Protein 3PTL (pdb70)

Structure (mmCIF, N/CA/C/O backbone):
data_3PTL
#
_entry.id   3PTL
#
_cell.length_a   68.054
_cell.length_b   68.054
_cell.length_c   106.750
_cell.angle_alpha   90.00
_cell.angle_beta   90.00
_cell.angle_gamma   90.00
#
_symmetry.space_group_name_H-M   'P 43 21 2'
#
loop_
_entity.id
_entity.type
_entity.pdbx_description
1 polymer 'Proteinase K'
2 polymer '10-mer peptide from Lactoferrin'
3 water water
#
loop_
_atom_site.group_PDB
_atom_site.id
_atom_site.type_symbol
_atom_site.label_atom_id
_atom_site.label_alt_id
_atom_site.label_comp_id
_atom_site.label_asym_id
_atom_site.label_entity_id
_atom_site.label_seq_id
_atom_site.pdbx_PDB_ins_code
_atom_site.Cartn_x
_atom_site.Cartn_y
_atom_site.Cartn_z
_atom_site.occupancy
_atom_site.B_iso_or_equiv
_atom_site.auth_seq_id
_atom_site.auth_comp_id
_atom_site.auth_asym_id
_atom_site.auth_atom_id
_atom_site.pdbx_PDB_model_num
ATOM 1 N N . ALA A 1 1 ? 11.520 -10.606 17.668 1.00 13.34 1 ALA A N 1
ATOM 2 C CA . ALA A 1 1 ? 11.828 -9.431 16.804 1.00 13.20 1 ALA A CA 1
ATOM 3 C C . ALA A 1 1 ? 10.829 -9.349 15.669 1.00 13.11 1 ALA A C 1
ATOM 4 O O . ALA A 1 1 ? 10.266 -10.360 15.253 1.00 13.18 1 ALA A O 1
ATOM 6 N N . ALA A 1 2 ? 10.670 -8.137 15.131 1.00 11.28 2 ALA A N 1
ATOM 7 C CA . ALA A 1 2 ? 9.727 -7.897 14.077 1.00 13.14 2 ALA A CA 1
ATOM 8 C C . ALA A 1 2 ? 10.311 -6.929 13.075 1.00 13.55 2 ALA A C 1
ATOM 9 O O . ALA A 1 2 ? 10.796 -5.852 13.442 1.00 12.70 2 ALA A O 1
ATOM 11 N N . GLN A 1 3 ? 10.260 -7.306 11.794 1.00 11.63 3 GLN A N 1
ATOM 12 C CA . GLN A 1 3 ? 10.673 -6.433 10.694 1.00 11.93 3 GLN A CA 1
ATOM 13 C C . GLN A 1 3 ? 9.414 -5.944 10.012 1.00 12.25 3 GLN A C 1
ATOM 14 O O . GLN A 1 3 ? 8.688 -6.701 9.362 1.00 12.12 3 GLN A O 1
ATOM 20 N N . THR A 1 4 ? 9.145 -4.658 10.145 1.00 12.96 4 THR A N 1
ATOM 21 C CA . THR A 1 4 ? 7.935 -4.116 9.558 1.00 13.62 4 THR A CA 1
ATOM 22 C C . THR A 1 4 ? 8.142 -3.911 8.044 1.00 13.33 4 THR A C 1
ATOM 23 O O . THR A 1 4 ? 9.287 -3.724 7.587 1.00 13.14 4 THR A O 1
ATOM 27 N N . ASN A 1 5 ? 7.049 -3.925 7.267 1.00 12.91 5 ASN A N 1
ATOM 28 C CA . ASN A 1 5 ? 7.080 -3.711 5.812 1.00 14.50 5 ASN A CA 1
ATOM 29 C C . ASN A 1 5 ? 8.147 -4.565 5.179 1.00 13.84 5 ASN A C 1
ATOM 30 O O . ASN A 1 5 ? 8.933 -4.072 4.388 1.00 13.61 5 ASN A O 1
ATOM 35 N N . ALA A 1 6 ? 8.208 -5.835 5.559 1.00 12.65 6 ALA A N 1
ATOM 36 C CA . ALA A 1 6 ? 9.197 -6.761 5.043 1.00 11.73 6 ALA A CA 1
ATOM 37 C C . ALA A 1 6 ? 8.756 -7.290 3.678 1.00 11.08 6 ALA A C 1
ATOM 38 O O . ALA A 1 6 ? 7.610 -7.158 3.307 1.00 9.97 6 ALA A O 1
ATOM 40 N N . PRO A 1 7 ? 9.696 -7.859 2.916 1.00 10.92 7 PRO A N 1
ATOM 41 C CA . PRO A 1 7 ? 9.281 -8.526 1.678 1.00 10.28 7 PRO A CA 1
ATOM 42 C C . PRO A 1 7 ? 8.207 -9.581 1.976 1.00 9.80 7 PRO A C 1
ATOM 43 O O . PRO A 1 7 ? 8.268 -10.257 3.018 1.00 8.90 7 PRO A O 1
ATOM 47 N N . TRP A 1 8 ? 7.205 -9.651 1.058 1.00 9.27 8 TRP A N 1
ATOM 48 C CA . TRP A 1 8 ? 6.085 -10.546 1.287 1.00 8.99 8 TRP A CA 1
ATOM 49 C C . TRP A 1 8 ? 6.538 -11.973 1.677 1.00 9.13 8 TRP A C 1
ATOM 50 O O . TRP A 1 8 ? 5.857 -12.668 2.460 1.00 8.75 8 TRP A O 1
ATOM 61 N N . GLY A 1 9 ? 7.650 -12.415 1.081 1.00 8.63 9 GLY A N 1
ATOM 62 C CA . GLY A 1 9 ? 8.120 -13.749 1.356 1.00 8.63 9 GLY A CA 1
ATOM 63 C C . GLY A 1 9 ? 8.509 -13.972 2.797 1.00 8.40 9 GLY A C 1
ATOM 64 O O . GLY A 1 9 ? 8.165 -14.995 3.391 1.00 7.94 9 GLY A O 1
ATOM 65 N N . LEU A 1 10 ? 9.232 -13.046 3.361 1.00 8.20 10 LEU A N 1
ATOM 66 C CA . LEU A 1 10 ? 9.600 -13.075 4.776 1.00 8.90 10 LEU A CA 1
ATOM 67 C C . LEU A 1 10 ? 8.379 -13.034 5.686 1.00 9.62 10 LEU A C 1
ATOM 68 O O . LEU A 1 10 ? 8.267 -13.826 6.621 1.00 10.25 10 LEU A O 1
ATOM 73 N N . ALA A 1 11 ? 7.452 -12.186 5.380 1.00 10.30 11 ALA A N 1
ATOM 74 C CA . ALA A 1 11 ? 6.239 -12.108 6.170 1.00 10.89 11 ALA A CA 1
ATOM 75 C C . ALA A 1 11 ? 5.450 -13.407 6.073 1.00 10.64 11 ALA A C 1
ATOM 76 O O . ALA A 1 11 ? 4.826 -13.834 7.067 1.00 11.12 11 ALA A O 1
ATOM 78 N N . ARG A 1 12 ? 5.490 -14.073 4.921 1.00 11.08 12 ARG A N 1
ATOM 79 C CA . ARG A 1 12 ? 4.731 -15.322 4.774 1.00 11.64 12 ARG A CA 1
ATOM 80 C C . ARG A 1 12 ? 5.279 -16.432 5.610 1.00 13.07 12 ARG A C 1
ATOM 81 O O . ARG A 1 12 ? 4.537 -17.257 6.114 1.00 13.50 12 ARG A O 1
ATOM 89 N N . ILE A 1 13 ? 6.598 -16.459 5.789 1.00 13.09 13 ILE A N 1
ATOM 90 C CA . ILE A 1 13 ? 7.273 -17.488 6.537 1.00 14.14 13 ILE A CA 1
ATOM 91 C C . ILE A 1 13 ? 6.891 -17.409 8.034 1.00 13.61 13 ILE A C 1
ATOM 92 O O . ILE A 1 13 ? 6.874 -18.419 8.703 1.00 14.26 13 ILE A O 1
ATOM 97 N N . SER A 1 14 ? 6.577 -16.214 8.542 1.00 14.24 14 SER A N 1
ATOM 98 C CA . SER A 1 14 ? 6.164 -16.070 9.967 1.00 13.86 14 SER A CA 1
ATOM 99 C C . SER A 1 14 ? 4.665 -15.813 10.119 1.00 13.89 14 SER A C 1
ATOM 100 O O . SER A 1 14 ? 4.247 -15.192 11.110 1.00 15.26 14 SER A O 1
ATOM 103 N N . SER A 1 15 ? 3.846 -16.334 9.212 1.00 13.88 15 SER A N 1
ATOM 104 C CA . SER A 1 15 ? 2.417 -16.179 9.258 1.00 13.86 15 SER A CA 1
ATOM 105 C C . SER A 1 15 ? 1.673 -17.464 8.853 1.00 14.99 15 SER A C 1
ATOM 106 O O . SER A 1 15 ? 2.149 -18.211 7.985 1.00 14.50 15 SER A O 1
ATOM 109 N N . THR A 1 16 ? 0.494 -17.684 9.455 1.00 14.88 16 THR A N 1
ATOM 110 C CA . THR A 1 16 ? -0.318 -18.826 9.116 1.00 15.23 16 THR A CA 1
ATOM 111 C C . THR A 1 16 ? -1.174 -18.475 7.899 1.00 15.76 16 THR A C 1
ATOM 112 O O . THR A 1 16 ? -1.770 -19.343 7.250 1.00 15.98 16 THR A O 1
ATOM 116 N N . SER A 1 17 ? -1.207 -17.177 7.567 1.00 15.30 17 SER A N 1
ATOM 117 C CA . SER A 1 17 ? -2.051 -16.675 6.456 1.00 14.73 17 SER A CA 1
ATOM 118 C C . SER A 1 17 ? -1.269 -15.746 5.523 1.00 13.78 17 SER A C 1
ATOM 119 O O . SER A 1 17 ? -0.277 -15.148 5.913 1.00 13.88 17 SER A O 1
ATOM 122 N N . PRO A 1 18 ? -1.683 -15.636 4.241 1.00 14.18 18 PRO A N 1
ATOM 123 C CA . PRO A 1 18 ? -0.992 -14.766 3.287 1.00 13.75 18 PRO A CA 1
ATOM 124 C C . PRO A 1 18 ? -1.485 -13.329 3.488 1.00 13.42 18 PRO A C 1
ATOM 125 O O . PRO A 1 18 ? -2.536 -13.106 4.123 1.00 12.78 18 PRO A O 1
ATOM 129 N N . GLY A 1 19 ? -0.774 -12.368 2.949 1.00 11.94 19 GLY A N 1
ATOM 130 C CA . GLY A 1 19 ? -1.224 -11.001 2.960 1.00 13.34 19 GLY A CA 1
ATOM 131 C C . GLY A 1 19 ? -0.700 -10.114 4.091 1.00 12.99 19 GLY A C 1
ATOM 132 O O . GLY A 1 19 ? -1.066 -8.965 4.168 1.00 14.23 19 GLY A O 1
ATOM 133 N N . THR A 1 20 ? 0.146 -10.650 4.984 1.00 13.89 20 THR A N 1
ATOM 134 C CA . THR A 1 20 ? 0.683 -9.856 6.065 1.00 15.18 20 THR A CA 1
ATOM 135 C C . THR A 1 20 ? 1.942 -9.103 5.600 1.00 15.31 20 THR A C 1
ATOM 136 O O . THR A 1 20 ? 2.439 -9.373 4.514 1.00 16.55 20 THR A O 1
ATOM 140 N N . SER A 1 21 ? 2.445 -8.184 6.418 1.00 16.25 21 SER A N 1
ATOM 141 C CA . SER A 1 21 ? 3.596 -7.338 6.010 1.00 16.08 21 SER A CA 1
ATOM 142 C C . SER A 1 21 ? 4.774 -7.381 6.954 1.00 15.93 21 SER A C 1
ATOM 143 O O . SER A 1 21 ? 5.848 -6.912 6.582 1.00 15.48 21 SER A O 1
ATOM 146 N N . THR A 1 22 ? 4.589 -7.912 8.180 1.00 13.72 22 THR A N 1
ATOM 147 C CA . THR A 1 22 ? 5.642 -7.963 9.146 1.00 13.28 22 THR A CA 1
ATOM 148 C C . THR A 1 22 ? 6.278 -9.336 9.239 1.00 12.80 22 THR A C 1
ATOM 149 O O . THR A 1 22 ? 5.590 -10.335 9.312 1.00 13.94 22 THR A O 1
ATOM 153 N N . TYR A 1 23 ? 7.599 -9.372 9.267 1.00 11.56 23 TYR A N 1
ATOM 154 C CA . TYR A 1 23 ? 8.316 -10.626 9.470 1.00 10.86 23 TYR A CA 1
ATOM 155 C C . TYR A 1 23 ? 8.722 -10.748 10.953 1.00 10.92 23 TYR A C 1
ATOM 156 O O . TYR A 1 23 ? 9.571 -10.018 11.421 1.00 10.90 23 TYR A O 1
ATOM 165 N N . TYR A 1 24 ? 8.138 -11.729 11.628 1.00 13.00 24 TYR A N 1
ATOM 166 C CA . TYR A 1 24 ? 8.454 -11.987 13.061 1.00 12.78 24 TYR A CA 1
ATOM 167 C C . TYR A 1 24 ? 9.410 -13.127 13.156 1.00 12.14 24 TYR A C 1
ATOM 168 O O . TYR A 1 24 ? 9.190 -14.164 12.516 1.00 11.50 24 TYR A O 1
ATOM 177 N N . TYR A 1 25 ? 10.479 -12.959 13.928 1.00 10.94 25 TYR A N 1
ATOM 178 C CA . TYR A 1 25 ? 11.484 -13.977 14.030 1.00 10.21 25 TYR A CA 1
ATOM 179 C C . TYR A 1 25 ? 12.252 -13.801 15.316 1.00 11.23 25 TYR A C 1
ATOM 180 O O . TYR A 1 25 ? 12.292 -12.680 15.862 1.00 10.70 25 TYR A O 1
ATOM 189 N N . ASP A 1 26 ? 12.846 -14.884 15.820 1.00 10.17 26 ASP A N 1
ATOM 190 C CA . ASP A 1 26 ? 13.619 -14.798 17.044 1.00 12.07 26 ASP A CA 1
ATOM 191 C C . ASP A 1 26 ? 14.906 -14.009 16.773 1.00 11.68 26 ASP A C 1
ATOM 192 O O . ASP A 1 26 ? 15.551 -14.180 15.740 1.00 11.55 26 ASP A O 1
ATOM 197 N N . GLU A 1 27 ? 15.266 -13.152 17.710 1.00 12.13 27 GLU A N 1
ATOM 198 C CA . GLU A 1 27 ? 16.451 -12.325 17.607 1.00 12.06 27 GLU A CA 1
ATOM 199 C C . GLU A 1 27 ? 17.779 -13.042 17.361 1.00 10.93 27 GLU A C 1
ATOM 200 O O . GLU A 1 27 ? 18.718 -12.431 16.852 1.00 10.27 27 GLU A O 1
ATOM 206 N N . SER A 1 28 ? 17.852 -14.331 17.673 1.00 9.96 28 SER A N 1
ATOM 207 C CA . SER A 1 28 ? 19.092 -15.086 17.422 1.00 10.09 28 SER A CA 1
ATOM 208 C C . SER A 1 28 ? 19.445 -15.004 15.922 1.00 9.11 28 SER A C 1
ATOM 209 O O . SER A 1 28 ? 20.617 -14.902 15.547 1.00 8.82 28 SER A O 1
ATOM 212 N N . ALA A 1 29 ? 18.416 -15.014 15.078 1.00 7.49 29 ALA A N 1
ATOM 213 C CA . ALA A 1 29 ? 18.595 -14.823 13.641 1.00 7.23 29 ALA A CA 1
ATOM 214 C C . ALA A 1 29 ? 19.618 -15.722 12.914 1.00 7.86 29 ALA A C 1
ATOM 215 O O . ALA A 1 29 ? 20.217 -15.291 11.934 1.00 8.60 29 ALA A O 1
ATOM 217 N N . GLY A 1 30 ? 19.826 -16.944 13.361 1.00 7.81 30 GLY A N 1
ATOM 218 C CA . GLY A 1 30 ? 20.779 -17.802 12.679 1.00 7.11 30 GLY A CA 1
ATOM 219 C C . GLY A 1 30 ? 22.229 -17.570 13.041 1.00 8.36 30 GLY A C 1
ATOM 220 O O . GLY A 1 30 ? 23.131 -18.070 12.372 1.00 7.72 30 GLY A O 1
ATOM 221 N N . GLN A 1 31 ? 22.478 -16.883 14.173 1.00 8.93 31 GLN A N 1
ATOM 222 C CA . GLN A 1 31 ? 23.853 -16.660 14.574 1.00 10.61 31 GLN A CA 1
ATOM 223 C C . GLN A 1 31 ? 24.517 -18.012 14.874 1.00 9.34 31 GLN A C 1
ATOM 224 O O . GLN A 1 31 ? 23.888 -18.907 15.466 1.00 9.65 31 GLN A O 1
ATOM 230 N N . GLY A 1 32 ? 25.787 -18.129 14.511 1.00 7.70 32 GLY A N 1
ATOM 231 C CA . GLY A 1 32 ? 26.501 -19.357 14.747 1.00 7.67 32 GLY A CA 1
ATOM 232 C C . GLY A 1 32 ? 26.318 -20.447 13.706 1.00 6.70 32 GLY A C 1
ATOM 233 O O . GLY A 1 32 ? 27.014 -21.467 13.747 1.00 7.33 32 GLY A O 1
ATOM 234 N N . SER A 1 33 ? 25.387 -20.239 12.766 1.00 7.12 33 SER A N 1
ATOM 235 C CA . SER A 1 33 ? 25.200 -21.223 11.663 1.00 6.84 33 SER A CA 1
ATOM 236 C C . SER A 1 33 ? 25.894 -20.676 10.462 1.00 7.39 33 SER A C 1
ATOM 237 O O . SER A 1 33 ? 26.303 -19.501 10.440 1.00 7.11 33 SER A O 1
ATOM 240 N N . CYS A 1 34 ? 26.013 -21.524 9.446 1.00 6.13 34 CYS A N 1
ATOM 241 C CA . CYS A 1 34 ? 26.684 -21.111 8.205 1.00 6.29 34 CYS A CA 1
ATOM 242 C C . CYS A 1 34 ? 25.913 -21.671 7.027 1.00 6.12 34 CYS A C 1
ATOM 243 O O . CYS A 1 34 ? 25.405 -22.790 7.074 1.00 7.29 34 CYS A O 1
ATOM 246 N N . VAL A 1 35 ? 25.777 -20.846 6.004 1.00 5.29 35 VAL A N 1
ATOM 247 C CA . VAL A 1 35 ? 25.075 -21.270 4.791 1.00 4.31 35 VAL A CA 1
ATOM 248 C C . VAL A 1 35 ? 25.955 -21.079 3.581 1.00 5.27 35 VAL A C 1
ATOM 249 O O . VAL A 1 35 ? 26.347 -19.953 3.297 1.00 5.47 35 VAL A O 1
ATOM 253 N N . TYR A 1 36 ? 26.232 -22.162 2.874 1.00 5.84 36 TYR A N 1
ATOM 254 C CA . TYR A 1 36 ? 26.998 -22.087 1.629 1.00 5.48 36 TYR A CA 1
ATOM 255 C C . TYR A 1 36 ? 26.019 -21.886 0.487 1.00 6.07 36 TYR A C 1
ATOM 256 O O . TYR A 1 36 ? 25.100 -22.696 0.291 1.00 6.94 36 TYR A O 1
ATOM 265 N N . VAL A 1 37 ? 26.184 -20.791 -0.235 1.00 5.35 37 VAL A N 1
ATOM 266 C CA . VAL A 1 37 ? 25.341 -20.506 -1.410 1.00 5.07 37 VAL A CA 1
ATOM 267 C C . VAL A 1 37 ? 26.127 -20.943 -2.645 1.00 6.82 37 VAL A C 1
ATOM 268 O O . VAL A 1 37 ? 27.087 -20.280 -2.987 1.00 4.52 37 VAL A O 1
ATOM 272 N N . ILE A 1 38 ? 25.745 -22.085 -3.205 1.00 5.53 38 ILE A N 1
ATOM 273 C CA . ILE A 1 38 ? 26.429 -22.679 -4.318 1.00 6.41 38 ILE A CA 1
ATOM 274 C C . ILE A 1 38 ? 25.712 -22.120 -5.566 1.00 7.10 38 ILE A C 1
ATOM 275 O O . ILE A 1 38 ? 24.646 -22.594 -5.951 1.00 6.41 38 ILE A O 1
ATOM 280 N N . ASP A 1 39 ? 26.295 -21.107 -6.236 1.00 6.91 39 ASP A N 1
ATOM 281 C CA . ASP A 1 39 ? 25.628 -20.414 -7.278 1.00 8.01 39 ASP A CA 1
ATOM 282 C C . ASP A 1 39 ? 26.637 -19.647 -8.175 1.00 6.06 39 ASP A C 1
ATOM 283 O O . ASP A 1 39 ? 27.695 -20.159 -8.501 1.00 5.80 39 ASP A O 1
ATOM 288 N N . THR A 1 40 ? 26.289 -18.411 -8.559 1.00 6.34 40 THR A N 1
ATOM 289 C CA . THR A 1 40 ? 27.147 -17.589 -9.445 1.00 6.55 40 THR A CA 1
ATOM 290 C C . THR A 1 40 ? 28.131 -16.760 -8.605 1.00 7.01 40 THR A C 1
ATOM 291 O O . THR A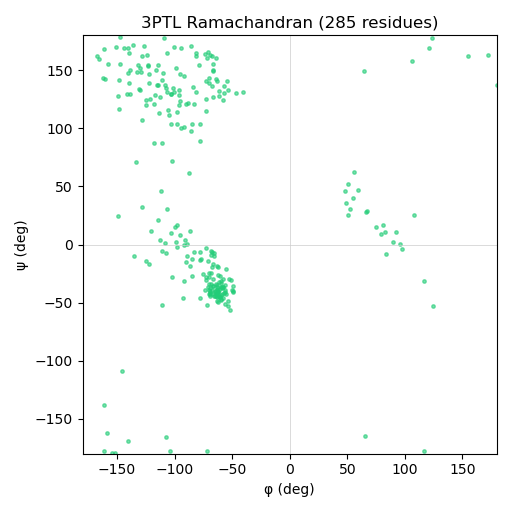 1 40 ? 28.913 -15.989 -9.174 1.00 7.27 40 THR A O 1
ATOM 295 N N . GLY A 1 41 ? 28.083 -16.904 -7.286 1.00 7.18 41 GLY A N 1
ATOM 296 C CA . GLY A 1 41 ? 28.962 -16.136 -6.436 1.00 7.62 41 GLY A CA 1
ATOM 297 C C . GLY A 1 41 ? 28.163 -15.210 -5.542 1.00 8.68 41 GLY A C 1
ATOM 298 O O . GLY A 1 41 ? 26.936 -15.215 -5.609 1.00 10.20 41 GLY A O 1
ATOM 299 N N . ILE A 1 42 ? 28.838 -14.403 -4.731 1.00 8.47 42 ILE A N 1
ATOM 300 C CA . ILE A 1 42 ? 28.201 -13.438 -3.839 1.00 8.10 42 ILE A CA 1
ATOM 301 C C . ILE A 1 42 ? 28.974 -12.129 -3.842 1.00 9.07 42 ILE A C 1
ATOM 302 O O . ILE A 1 42 ? 30.203 -12.137 -3.671 1.00 10.07 42 ILE A O 1
ATOM 307 N N . GLU A 1 43 ? 28.291 -10.992 -4.045 1.00 8.15 43 GLU A N 1
ATOM 308 C CA . GLU A 1 43 ? 28.965 -9.711 -3.963 1.00 7.39 43 GLU A CA 1
ATOM 309 C C . GLU A 1 43 ? 29.096 -9.459 -2.437 1.00 7.51 43 GLU A C 1
ATOM 310 O O . GLU A 1 43 ? 28.220 -8.841 -1.851 1.00 8.93 43 GLU A O 1
ATOM 316 N N . ALA A 1 44 ? 30.186 -9.941 -1.858 1.00 8.50 44 ALA A N 1
ATOM 317 C CA . ALA A 1 44 ? 30.389 -9.808 -0.363 1.00 10.41 44 ALA A CA 1
ATOM 318 C C . ALA A 1 44 ? 30.434 -8.370 0.079 1.00 10.32 44 ALA A C 1
ATOM 319 O O . ALA A 1 44 ? 30.113 -8.121 1.257 1.00 11.05 44 ALA A O 1
ATOM 321 N N . SER A 1 45 ? 30.833 -7.448 -0.790 1.00 11.88 45 SER A N 1
ATOM 322 C CA . SER A 1 45 ? 30.922 -6.010 -0.439 1.00 12.45 45 SER A CA 1
ATOM 323 C C . SER A 1 45 ? 29.565 -5.333 -0.254 1.00 10.64 45 SER A C 1
ATOM 324 O O . SER A 1 45 ? 29.505 -4.214 0.265 1.00 11.20 45 SER A O 1
ATOM 327 N N . HIS A 1 46 ? 28.483 -5.978 -0.690 1.00 9.08 46 HIS A N 1
ATOM 328 C CA . HIS A 1 46 ? 27.171 -5.368 -0.612 1.00 9.10 46 HIS A CA 1
ATOM 329 C C . HIS A 1 46 ? 26.882 -5.025 0.867 1.00 8.98 46 HIS A C 1
ATOM 330 O O . HIS A 1 46 ? 26.971 -5.904 1.729 1.00 7.70 46 HIS A O 1
ATOM 337 N N . PRO A 1 47 ? 26.570 -3.758 1.175 1.00 7.76 47 PRO A N 1
ATOM 338 C CA . PRO A 1 47 ? 26.289 -3.343 2.585 1.00 8.40 47 PRO A CA 1
ATOM 339 C C . PRO A 1 47 ? 25.270 -4.219 3.274 1.00 9.04 47 PRO A C 1
ATOM 340 O O . PRO A 1 47 ? 25.372 -4.429 4.471 1.00 8.79 47 PRO A O 1
ATOM 344 N N . GLU A 1 48 ? 24.339 -4.774 2.529 1.00 8.96 48 GLU A N 1
ATOM 345 C CA . GLU A 1 48 ? 23.290 -5.632 3.111 1.00 8.26 48 GLU A CA 1
ATOM 346 C C . GLU A 1 48 ? 23.810 -6.912 3.775 1.00 7.95 48 GLU A C 1
ATOM 347 O O . GLU A 1 48 ? 23.093 -7.505 4.572 1.00 8.16 48 GLU A O 1
ATOM 353 N N . PHE A 1 49 ? 25.034 -7.318 3.464 1.00 8.11 49 PHE A N 1
ATOM 354 C CA . PHE A 1 49 ? 25.596 -8.502 4.090 1.00 8.93 49 PHE A CA 1
ATOM 355 C C . PHE A 1 49 ? 26.339 -8.158 5.391 1.00 9.38 49 PHE A C 1
ATOM 356 O O . PHE A 1 49 ? 26.733 -9.044 6.143 1.00 9.88 49 PHE A O 1
ATOM 364 N N . GLU A 1 50 ? 26.538 -6.851 5.634 1.00 9.71 50 GLU A N 1
ATOM 365 C CA . GLU A 1 50 ? 27.153 -6.360 6.862 1.00 9.83 50 GLU A CA 1
ATOM 366 C C . GLU A 1 50 ? 28.464 -7.042 7.201 1.00 9.73 50 GLU A C 1
ATOM 367 O O . GLU A 1 50 ? 28.853 -7.099 8.364 1.00 10.61 50 GLU A O 1
ATOM 373 N N . GLY A 1 51 ? 29.167 -7.571 6.205 1.00 11.23 51 GLY A N 1
ATOM 374 C CA . GLY A 1 51 ? 30.453 -8.216 6.507 1.00 11.46 51 GLY A CA 1
ATOM 375 C C . GLY A 1 51 ? 30.321 -9.700 6.833 1.00 11.96 51 GLY A C 1
ATOM 376 O O . GLY A 1 51 ? 31.325 -10.369 7.116 1.00 12.23 51 GLY A O 1
ATOM 377 N N . ARG A 1 52 ? 29.094 -10.243 6.765 1.00 10.37 52 ARG A N 1
ATOM 378 C CA . ARG A 1 52 ? 28.866 -11.656 7.103 1.00 10.07 52 ARG A CA 1
ATOM 379 C C . ARG A 1 52 ? 28.978 -12.576 5.883 1.00 10.88 52 ARG A C 1
ATOM 380 O O . ARG A 1 52 ? 28.743 -13.780 6.025 1.00 12.00 52 ARG A O 1
ATOM 388 N N . ALA A 1 53 ? 29.333 -12.011 4.736 1.00 9.89 53 ALA A N 1
ATOM 389 C CA . ALA A 1 53 ? 29.446 -12.813 3.518 1.00 10.90 53 ALA A CA 1
ATOM 390 C C . ALA A 1 53 ? 30.899 -12.937 3.061 1.00 10.46 53 ALA A C 1
ATOM 391 O O . ALA A 1 53 ? 31.662 -11.974 3.152 1.00 11.22 53 ALA A O 1
ATOM 393 N N . GLN A 1 54 ? 31.267 -14.113 2.576 1.00 10.28 54 GLN A N 1
ATOM 394 C CA . GLN A 1 54 ? 32.619 -14.301 2.078 1.00 12.15 54 GLN A CA 1
ATOM 395 C C . GLN A 1 54 ? 32.631 -15.310 0.937 1.00 10.23 54 GLN A C 1
ATOM 396 O O . GLN A 1 54 ? 31.970 -16.354 1.048 1.00 11.38 54 GLN A O 1
ATOM 402 N N . MET A 1 55 ? 33.440 -15.071 -0.078 1.00 10.17 55 MET A N 1
ATOM 403 C CA . MET A 1 55 ? 33.644 -16.035 -1.145 1.00 10.28 55 MET A CA 1
ATOM 404 C C . MET A 1 55 ? 34.710 -16.989 -0.644 1.00 10.07 55 MET A C 1
ATOM 405 O O . MET A 1 55 ? 35.743 -16.552 -0.121 1.00 10.25 55 MET A O 1
ATOM 410 N N . VAL A 1 56 ? 34.499 -18.293 -0.843 1.00 10.21 56 VAL A N 1
ATOM 411 C CA . VAL A 1 56 ? 35.472 -19.271 -0.372 1.00 9.36 56 VAL A CA 1
ATOM 412 C C . VAL A 1 56 ? 35.995 -20.139 -1.514 1.00 8.71 56 VAL A C 1
ATOM 413 O O . VAL A 1 56 ? 37.010 -20.813 -1.352 1.00 10.17 56 VAL A O 1
ATOM 417 N N . LYS A 1 57 ? 35.303 -20.162 -2.670 1.00 9.11 57 LYS A N 1
ATOM 418 C CA . LYS A 1 57 ? 35.757 -20.992 -3.759 1.00 9.00 57 LYS A CA 1
ATOM 419 C C . LYS A 1 57 ? 35.111 -20.546 -5.053 1.00 9.05 57 LYS A C 1
ATOM 420 O O . LYS A 1 57 ? 33.918 -20.207 -5.082 1.00 8.60 57 LYS A O 1
ATOM 426 N N . THR A 1 58 ? 35.878 -20.606 -6.138 1.00 9.49 58 THR A N 1
ATOM 427 C CA . THR A 1 58 ? 35.393 -20.329 -7.492 1.00 9.62 58 THR A CA 1
ATOM 428 C C . THR A 1 58 ? 35.982 -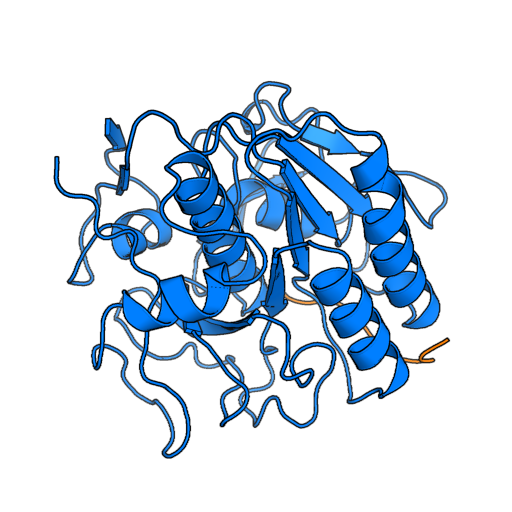21.326 -8.479 1.00 10.14 58 THR A C 1
ATOM 429 O O . THR A 1 58 ? 37.095 -21.833 -8.280 1.00 11.01 58 THR A O 1
ATOM 433 N N . TYR A 1 59 ? 35.220 -21.590 -9.532 1.00 10.83 59 TYR A N 1
ATOM 434 C CA . TYR A 1 59 ? 35.665 -22.498 -10.566 1.00 10.06 59 TYR A CA 1
ATOM 435 C C . TYR A 1 59 ? 35.876 -21.754 -11.884 1.00 10.58 59 TYR A C 1
ATOM 436 O O . TYR A 1 59 ? 35.878 -22.363 -12.928 1.00 11.94 59 TYR A O 1
ATOM 445 N N . TYR A 1 60 ? 36.062 -20.456 -11.775 1.00 10.99 60 TYR A N 1
ATOM 446 C CA . TYR A 1 60 ? 36.232 -19.589 -12.914 1.00 10.59 60 TYR A CA 1
ATOM 447 C C . TYR A 1 60 ? 37.369 -18.640 -12.611 1.00 12.57 60 TYR A C 1
ATOM 448 O O . TYR A 1 60 ? 37.829 -18.562 -11.517 1.00 13.65 60 TYR A O 1
ATOM 457 N N . TYR A 1 61 ? 37.774 -17.874 -13.615 1.00 14.22 61 TYR A N 1
ATOM 458 C CA . TYR A 1 61 ? 38.861 -16.948 -13.438 1.00 14.86 61 TYR A CA 1
ATOM 459 C C . TYR A 1 61 ? 38.748 -16.051 -12.218 1.00 15.03 61 TYR A C 1
ATOM 460 O O . TYR A 1 61 ? 39.766 -15.746 -11.582 1.00 13.98 61 TYR A O 1
ATOM 469 N N . SER A 1 62 ? 37.529 -15.568 -11.954 1.00 14.01 62 SER A N 1
ATOM 470 C CA . SER A 1 62 ? 37.311 -14.669 -10.803 1.00 13.77 62 SER A CA 1
ATOM 471 C C . SER A 1 62 ? 36.244 -15.184 -9.866 1.00 14.00 62 SER A C 1
ATOM 472 O O . SER A 1 62 ? 35.444 -16.041 -10.230 1.00 14.14 62 SER A O 1
ATOM 475 N N . SER A 1 63 ? 36.228 -14.646 -8.651 1.00 13.50 63 SER A N 1
ATOM 476 C CA . SER A 1 63 ? 35.257 -15.065 -7.668 1.00 13.70 63 SER A CA 1
ATOM 477 C C . SER A 1 63 ? 34.118 -14.067 -7.629 1.00 13.90 63 SER A C 1
ATOM 478 O O . SER A 1 63 ? 33.174 -14.247 -6.850 1.00 13.25 63 SER A O 1
ATOM 481 N N . ARG A 1 64 ? 34.161 -13.050 -8.471 1.00 12.36 64 ARG A N 1
ATOM 482 C CA . ARG A 1 64 ? 33.051 -12.090 -8.547 1.00 14.09 64 ARG A CA 1
ATOM 483 C C . ARG A 1 64 ? 31.782 -12.595 -9.131 1.00 12.78 64 ARG A C 1
ATOM 484 O O . ARG A 1 64 ? 31.816 -13.350 -10.019 1.00 12.27 64 ARG A O 1
ATOM 492 N N . ASP A 1 65 ? 30.668 -12.114 -8.564 1.00 11.22 65 ASP A N 1
ATOM 493 C CA . ASP A 1 65 ? 29.370 -12.441 -9.123 1.00 9.31 65 ASP A CA 1
ATOM 494 C C . ASP A 1 65 ? 29.158 -11.423 -10.220 1.00 8.98 65 ASP A C 1
ATOM 495 O O . ASP A 1 65 ? 28.839 -10.273 -9.958 1.00 9.35 65 ASP A O 1
ATOM 500 N N . GLY A 1 66 ? 29.337 -11.844 -11.477 1.00 8.92 66 GLY A N 1
ATOM 501 C CA . GLY A 1 66 ? 29.120 -10.941 -12.595 1.00 8.72 66 GLY A CA 1
ATOM 502 C C . GLY A 1 66 ? 27.720 -11.101 -13.156 1.00 8.90 66 GLY A C 1
ATOM 503 O O . GLY A 1 66 ? 27.398 -10.544 -14.188 1.00 9.57 66 GLY A O 1
ATOM 504 N N . ASN A 1 67 ? 26.896 -11.870 -12.463 1.00 8.49 67 ASN A N 1
ATOM 505 C CA . ASN A 1 67 ? 25.545 -12.105 -12.883 1.00 8.19 67 ASN A CA 1
ATOM 506 C C . ASN A 1 67 ? 24.491 -11.463 -11.982 1.00 7.86 67 ASN A C 1
ATOM 507 O O . ASN A 1 67 ? 23.616 -10.740 -12.438 1.00 8.12 67 ASN A O 1
ATOM 512 N N . GLY A 1 68 ? 24.577 -11.725 -10.674 1.00 7.47 68 GLY A N 1
ATOM 513 C CA . GLY A 1 68 ? 23.604 -11.200 -9.746 1.00 7.33 68 GLY A CA 1
ATOM 514 C C . GLY A 1 68 ? 22.787 -12.263 -9.022 1.00 7.27 68 GLY A C 1
ATOM 515 O O . GLY A 1 68 ? 22.387 -12.103 -7.877 1.00 7.80 68 GLY A O 1
ATOM 516 N N . HIS A 1 69 ? 22.570 -13.374 -9.725 1.00 5.91 69 HIS A N 1
ATOM 517 C CA . HIS A 1 69 ? 21.766 -14.476 -9.235 1.00 5.38 69 HIS A CA 1
ATOM 518 C C . HIS A 1 69 ? 22.212 -14.962 -7.826 1.00 5.22 69 HIS A C 1
ATOM 519 O O . HIS A 1 69 ? 21.431 -15.036 -6.894 1.00 5.96 69 HIS A O 1
ATOM 526 N N . GLY A 1 70 ? 23.477 -15.334 -7.723 1.00 5.72 70 GLY A N 1
ATOM 527 C CA . GLY A 1 70 ? 24.011 -15.819 -6.471 1.00 5.48 70 GLY A CA 1
ATOM 528 C C . GLY A 1 70 ? 23.842 -14.812 -5.337 1.00 5.18 70 GLY A C 1
ATOM 529 O O . GLY A 1 70 ? 23.487 -15.156 -4.205 1.00 4.76 70 GLY A O 1
ATOM 530 N N . THR A 1 71 ? 24.096 -13.547 -5.658 1.00 5.89 71 THR A N 1
ATOM 531 C CA . THR A 1 71 ? 23.965 -12.468 -4.693 1.00 6.38 71 THR A CA 1
ATOM 532 C C . THR A 1 71 ? 22.534 -12.346 -4.202 1.00 6.32 71 THR A C 1
ATOM 533 O O . THR A 1 71 ? 22.277 -12.113 -3.040 1.00 5.99 71 THR A O 1
ATOM 537 N N . HIS A 1 72 ? 21.587 -12.494 -5.121 1.00 6.37 72 HIS A N 1
ATOM 538 C CA . HIS A 1 72 ? 20.155 -12.384 -4.777 1.00 5.42 72 HIS A CA 1
ATOM 539 C C . HIS A 1 72 ? 19.735 -13.511 -3.864 1.00 4.42 72 HIS A C 1
ATOM 540 O O . HIS A 1 72 ? 19.062 -13.287 -2.829 1.00 3.96 72 HIS A O 1
ATOM 547 N N . CYS A 1 73 ? 20.172 -14.732 -4.176 1.00 5.05 73 CYS A N 1
ATOM 548 C CA . CYS A 1 73 ? 19.852 -15.891 -3.356 1.00 4.31 73 CYS A CA 1
ATOM 549 C C . CYS A 1 73 ? 20.485 -15.755 -1.975 1.00 4.90 73 CYS A C 1
ATOM 550 O O . CYS A 1 73 ? 19.840 -16.015 -0.970 1.00 5.89 73 CYS A O 1
ATOM 553 N N . ALA A 1 74 ? 21.750 -15.342 -1.926 1.00 5.41 74 ALA A N 1
ATOM 554 C CA . ALA A 1 74 ? 22.441 -15.155 -0.642 1.00 5.78 74 ALA A CA 1
ATOM 555 C C . ALA A 1 74 ? 21.671 -14.142 0.158 1.00 4.85 74 ALA A C 1
ATOM 556 O O . ALA A 1 74 ? 21.561 -14.284 1.386 1.00 4.91 74 ALA A O 1
ATOM 558 N N . GLY A 1 75 ? 21.144 -13.156 -0.523 1.00 5.98 75 GLY A N 1
ATOM 559 C CA . GLY A 1 75 ? 20.417 -12.078 0.124 1.00 5.60 75 GLY A CA 1
ATOM 560 C C . GLY A 1 75 ? 19.178 -12.569 0.838 1.00 5.78 75 GLY A C 1
ATOM 561 O O . GLY A 1 75 ? 18.898 -12.135 1.962 1.00 5.47 75 GLY A O 1
ATOM 562 N N . THR A 1 76 ? 18.472 -13.514 0.202 1.00 4.94 76 THR A N 1
ATOM 563 C CA . THR A 1 76 ? 17.263 -14.071 0.784 1.00 6.30 76 THR A CA 1
ATOM 564 C C . THR A 1 76 ? 17.614 -14.985 1.946 1.00 5.56 76 THR A C 1
ATOM 565 O O . THR A 1 76 ? 16.843 -15.122 2.920 1.00 5.52 76 THR A O 1
ATOM 569 N N . VAL A 1 77 ? 18.813 -15.582 1.913 1.00 5.13 77 VAL A N 1
ATOM 570 C CA . VAL A 1 77 ? 19.225 -16.426 3.060 1.00 5.33 77 VAL A CA 1
ATOM 571 C C . VAL A 1 77 ? 19.525 -15.559 4.248 1.00 6.02 77 VAL A C 1
ATOM 572 O O . VAL A 1 77 ? 19.015 -15.820 5.342 1.00 5.94 77 VAL A O 1
ATOM 576 N N . GLY A 1 78 ? 20.366 -14.541 4.084 1.00 6.55 78 GLY A N 1
ATOM 577 C CA . GLY A 1 78 ? 20.773 -13.751 5.241 1.00 6.53 78 GLY A CA 1
ATOM 578 C C . GLY A 1 78 ? 21.113 -12.275 5.134 1.00 6.67 78 GLY A C 1
ATOM 579 O O . GLY A 1 78 ? 21.871 -11.802 5.974 1.00 6.49 78 GLY A O 1
ATOM 580 N N . SER A 1 79 ? 20.604 -11.550 4.144 1.00 6.96 79 SER A N 1
ATOM 581 C CA . SER A 1 79 ? 20.898 -10.115 4.118 1.00 6.80 79 SER A CA 1
ATOM 582 C C . SER A 1 79 ? 20.094 -9.486 5.263 1.00 7.64 79 SER A C 1
ATOM 583 O O . SER A 1 79 ? 19.126 -10.070 5.754 1.00 7.23 79 SER A O 1
ATOM 586 N N . ARG A 1 80 ? 20.476 -8.282 5.701 1.00 7.99 80 ARG A N 1
ATOM 587 C CA . ARG A 1 80 ? 19.762 -7.572 6.793 1.00 9.51 80 ARG A CA 1
ATOM 588 C C . ARG A 1 80 ? 18.270 -7.371 6.501 1.00 7.88 80 ARG A C 1
ATOM 589 O O . ARG A 1 80 ? 17.412 -7.726 7.283 1.00 7.93 80 ARG A O 1
ATOM 597 N N . THR A 1 81 ? 17.983 -6.819 5.287 1.00 8.39 81 THR A N 1
ATOM 598 C CA . THR A 1 81 ? 16.626 -6.458 4.959 1.00 8.48 81 THR A CA 1
ATOM 599 C C . THR A 1 81 ? 15.826 -7.567 4.241 1.00 7.87 81 THR A C 1
ATOM 600 O O . THR A 1 81 ? 14.630 -7.698 4.435 1.00 9.26 81 THR A O 1
ATOM 604 N N . TYR A 1 82 ? 16.520 -8.383 3.469 1.00 7.38 82 TYR A N 1
ATOM 605 C CA . TYR A 1 82 ? 15.816 -9.381 2.640 1.00 7.23 82 TYR A CA 1
ATOM 606 C C . TYR A 1 82 ? 16.060 -10.821 3.065 1.00 5.94 82 TYR A C 1
ATOM 607 O O . TYR A 1 82 ? 15.555 -11.750 2.444 1.00 6.43 82 TYR A O 1
ATOM 616 N N . GLY A 1 83 ? 16.813 -11.023 4.176 1.00 6.76 83 GLY A N 1
ATOM 617 C CA . GLY A 1 83 ? 17.168 -12.363 4.560 1.00 6.91 83 GLY A CA 1
ATOM 618 C C . GLY A 1 83 ? 16.305 -12.973 5.643 1.00 6.46 83 GLY A C 1
ATOM 619 O O . GLY A 1 83 ? 15.761 -12.282 6.539 1.00 7.09 83 GLY A O 1
ATOM 620 N N . VAL A 1 84 ? 16.203 -14.308 5.625 1.00 6.68 84 VAL A N 1
ATOM 621 C CA . VAL A 1 84 ? 15.457 -15.067 6.646 1.00 6.17 84 VAL A CA 1
ATOM 622 C C . VAL A 1 84 ? 16.282 -15.176 7.927 1.00 6.24 84 VAL A C 1
ATOM 623 O O . VAL A 1 84 ? 15.751 -14.995 9.015 1.00 6.66 84 VAL A O 1
ATOM 627 N N . ALA A 1 85 ? 17.561 -15.508 7.792 1.00 6.17 85 ALA A N 1
ATOM 628 C CA . ALA A 1 85 ? 18.459 -15.638 8.944 1.00 5.93 85 ALA A CA 1
ATOM 629 C C . ALA A 1 85 ? 19.456 -14.505 8.901 1.00 6.08 85 ALA A C 1
ATOM 630 O O . ALA A 1 85 ? 20.547 -14.617 8.307 1.00 6.27 85 ALA A O 1
ATOM 632 N N . LYS A 1 86 ? 19.078 -13.368 9.502 1.00 6.57 86 LYS A N 1
ATOM 633 C CA . LYS A 1 86 ? 19.863 -12.125 9.407 1.00 6.39 86 LYS A CA 1
ATOM 634 C C . LYS A 1 86 ? 21.222 -12.099 10.040 1.00 7.94 86 LYS A C 1
ATOM 635 O O . LYS A 1 86 ? 21.972 -11.125 9.796 1.00 9.39 86 LYS A O 1
ATOM 641 N N . LYS A 1 87 ? 21.577 -13.121 10.838 1.00 7.64 87 LYS A N 1
ATOM 642 C CA . LYS A 1 87 ? 22.874 -13.127 11.484 1.00 6.93 87 LYS A CA 1
ATOM 643 C C . LYS A 1 87 ? 23.732 -14.321 11.109 1.00 7.77 87 LYS A C 1
ATOM 644 O O . LYS A 1 87 ? 24.772 -14.576 11.707 1.00 7.88 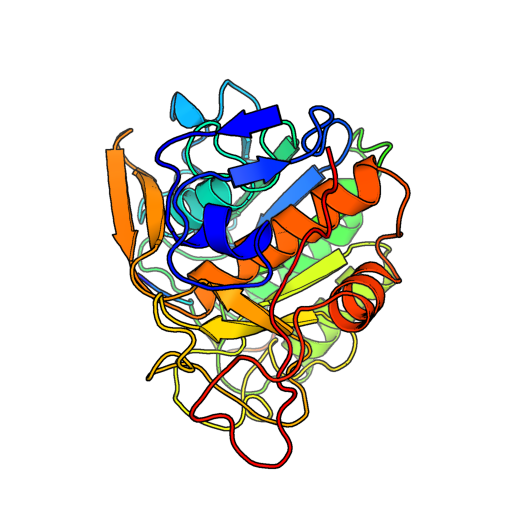87 LYS A O 1
ATOM 650 N N . THR A 1 88 ? 23.290 -15.059 10.077 1.00 7.33 88 THR A N 1
ATOM 651 C CA . THR A 1 88 ? 24.027 -16.228 9.661 1.00 6.62 88 THR A CA 1
ATOM 652 C C . THR A 1 88 ? 25.320 -15.867 8.914 1.00 8.05 88 THR A C 1
ATOM 653 O O . THR A 1 88 ? 25.481 -14.720 8.459 1.00 7.99 88 THR A O 1
ATOM 657 N N . GLN A 1 89 ? 26.224 -16.846 8.786 1.00 7.26 89 GLN A N 1
ATOM 658 C CA . GLN A 1 89 ? 27.461 -16.646 8.028 1.00 7.27 89 GLN A CA 1
ATOM 659 C C . GLN A 1 89 ? 27.223 -17.176 6.635 1.00 7.51 89 GLN A C 1
ATOM 660 O O . GLN A 1 89 ? 26.802 -18.299 6.484 1.00 7.16 89 GLN A O 1
ATOM 666 N N . LEU A 1 90 ? 27.528 -16.360 5.625 1.00 6.76 90 LEU A N 1
ATOM 667 C CA . LEU A 1 90 ? 27.342 -16.737 4.225 1.00 6.55 90 LEU A CA 1
ATOM 668 C C . LEU A 1 90 ? 28.661 -17.027 3.542 1.00 7.08 90 LEU A C 1
ATOM 669 O O . LEU A 1 90 ? 29.615 -16.254 3.647 1.00 8.32 90 LEU A O 1
ATOM 674 N N . PHE A 1 91 ? 28.722 -18.161 2.859 1.00 6.22 91 PHE A N 1
ATOM 675 C CA . PHE A 1 91 ? 29.925 -18.588 2.123 1.00 6.42 91 PHE A CA 1
ATOM 676 C C . PHE A 1 91 ? 29.555 -18.778 0.669 1.00 6.95 91 PHE A C 1
ATOM 677 O O . PHE A 1 91 ? 28.601 -19.498 0.372 1.00 6.89 91 PHE A O 1
ATOM 685 N N . GLY A 1 92 ? 30.272 -18.107 -0.232 1.00 5.96 92 GLY A N 1
ATOM 686 C CA . GLY A 1 92 ? 29.975 -18.216 -1.667 1.00 6.05 92 GLY A CA 1
ATOM 687 C C . GLY A 1 92 ? 30.833 -19.224 -2.373 1.00 5.89 92 GLY A C 1
ATOM 688 O O . GLY A 1 92 ? 32.071 -19.247 -2.185 1.00 5.88 92 GLY A O 1
ATOM 689 N N . VAL A 1 93 ? 30.193 -20.076 -3.175 1.00 5.04 93 VAL A N 1
ATOM 690 C CA . VAL A 1 93 ? 30.883 -21.080 -3.953 1.00 4.99 93 VAL A CA 1
ATOM 691 C C . VAL A 1 93 ? 30.380 -20.883 -5.365 1.00 6.09 93 VAL A C 1
ATOM 692 O O . VAL A 1 93 ? 29.228 -21.223 -5.714 1.00 7.42 93 VAL A O 1
ATOM 696 N N . LYS A 1 94 ? 31.231 -20.329 -6.223 1.00 6.06 94 LYS A N 1
ATOM 697 C CA . LYS A 1 94 ? 30.848 -20.023 -7.585 1.00 7.01 94 LYS A CA 1
ATOM 698 C C . LYS A 1 94 ? 31.036 -21.229 -8.502 1.00 7.97 94 LYS A C 1
ATOM 699 O O . LYS A 1 94 ? 32.144 -21.450 -9.063 1.00 7.20 94 LYS A O 1
ATOM 705 N N . VAL A 1 95 ? 29.953 -21.967 -8.754 1.00 6.95 95 VAL A N 1
ATOM 706 C CA . VAL A 1 95 ? 30.026 -23.093 -9.706 1.00 6.47 95 VAL A CA 1
ATOM 707 C C . VAL A 1 95 ? 29.297 -22.718 -11.013 1.00 7.24 95 VAL A C 1
ATOM 708 O O . VAL A 1 95 ? 29.338 -23.480 -11.991 1.00 7.80 95 VAL A O 1
ATOM 712 N N . LEU A 1 96 ? 28.626 -21.555 -11.003 1.00 6.74 96 LEU A N 1
ATOM 713 C CA . LEU A 1 96 ? 27.959 -21.055 -12.208 1.00 7.67 96 LEU A CA 1
ATOM 714 C C . LEU A 1 96 ? 28.696 -19.850 -12.774 1.00 7.78 96 LEU A C 1
ATOM 715 O O . LEU A 1 96 ? 29.088 -18.945 -12.031 1.00 8.40 96 LEU A O 1
ATOM 720 N N . ASP A 1 97 ? 28.838 -19.857 -14.136 1.00 7.56 97 ASP A N 1
ATOM 721 C CA . ASP A 1 97 ? 29.531 -18.712 -14.744 1.00 7.99 97 ASP A CA 1
ATOM 722 C C . ASP A 1 97 ? 28.653 -17.477 -14.676 1.00 8.40 97 ASP A C 1
ATOM 723 O O . ASP A 1 97 ? 27.525 -17.523 -14.174 1.00 7.99 97 ASP A O 1
ATOM 728 N N . ASP A 1 98 ? 29.125 -16.369 -15.226 1.00 8.26 98 ASP A N 1
ATOM 729 C CA . ASP A 1 98 ? 28.375 -15.131 -15.200 1.00 9.49 98 ASP A CA 1
ATOM 730 C C . ASP A 1 98 ? 27.112 -15.088 -16.038 1.00 9.72 98 ASP A C 1
ATOM 731 O O . ASP A 1 98 ? 26.369 -14.104 -16.007 1.00 9.88 98 ASP A O 1
ATOM 736 N N . ASN A 1 99 ? 26.855 -16.146 -16.808 1.00 9.93 99 ASN A N 1
ATOM 737 C CA . ASN A 1 99 ? 25.612 -16.272 -17.556 1.00 10.08 99 ASN A CA 1
ATOM 738 C C . ASN A 1 99 ? 24.624 -17.148 -16.819 1.00 10.62 99 ASN A C 1
ATOM 739 O O . ASN A 1 99 ? 23.498 -17.382 -17.276 1.00 11.38 99 ASN A O 1
ATOM 744 N N . GLY A 1 100 ? 25.060 -17.677 -15.683 1.00 10.25 100 GLY A N 1
ATOM 745 C CA . GLY A 1 100 ? 24.195 -18.542 -14.860 1.00 10.07 100 GLY A CA 1
ATOM 746 C C . GLY A 1 100 ? 24.317 -20.013 -15.172 1.00 11.15 100 GLY A C 1
ATOM 747 O O . GLY A 1 100 ? 23.500 -20.809 -14.730 1.00 11.43 100 GLY A O 1
ATOM 748 N N . SER A 1 101 ? 25.321 -20.399 -15.961 1.00 11.24 101 SER A N 1
ATOM 749 C CA . SER A 1 101 ? 25.460 -21.796 -16.385 1.00 11.51 101 SER A CA 1
ATOM 750 C C . SER A 1 101 ? 26.715 -22.421 -15.817 1.00 10.04 101 SER A C 1
ATOM 751 O O . SER A 1 101 ? 27.669 -21.728 -15.541 1.00 11.02 101 SER A O 1
ATOM 754 N N . GLY A 1 102 ? 26.716 -23.743 -15.677 1.00 9.58 102 GLY A N 1
ATOM 755 C CA . GLY A 1 102 ? 27.862 -24.459 -15.213 1.00 10.26 102 GLY A CA 1
ATOM 756 C C . GLY A 1 102 ? 27.786 -25.945 -15.579 1.00 10.48 102 GLY A C 1
ATOM 757 O O . GLY A 1 102 ? 26.749 -26.522 -15.552 1.00 12.14 102 GLY A O 1
ATOM 758 N N . GLN A 1 103 ? 28.913 -26.539 -15.933 1.00 10.32 103 GLN A N 1
ATOM 759 C CA . GLN A 1 103 ? 28.940 -27.956 -16.262 1.00 10.95 103 GLN A CA 1
ATOM 760 C C . GLN A 1 103 ? 28.630 -28.750 -14.998 1.00 8.72 103 GLN A C 1
ATOM 761 O O . GLN A 1 103 ? 28.938 -28.332 -13.859 1.00 8.41 103 GLN A O 1
ATOM 767 N N . TYR A 1 104 ? 28.018 -29.906 -15.155 1.00 8.08 104 TYR A N 1
ATOM 768 C CA . TYR A 1 104 ? 27.705 -30.770 -14.004 1.00 9.12 104 TYR A CA 1
ATOM 769 C C . TYR A 1 104 ? 28.923 -31.191 -13.238 1.00 8.67 104 TYR A C 1
ATOM 770 O O . TYR A 1 104 ? 28.873 -31.249 -12.019 1.00 8.25 104 TYR A O 1
ATOM 779 N N . SER A 1 105 ? 30.024 -31.448 -13.924 1.00 8.33 105 SER A N 1
ATOM 780 C CA . SER A 1 105 ? 31.275 -31.783 -13.246 1.00 8.94 105 SER A CA 1
ATOM 781 C C . SER A 1 105 ? 31.686 -30.687 -12.258 1.00 8.49 105 SER A C 1
ATOM 782 O O . SER A 1 105 ? 32.115 -30.974 -11.135 1.00 7.57 105 SER A O 1
ATOM 785 N N . THR A 1 106 ? 31.513 -29.453 -12.668 1.00 8.12 106 THR A N 1
ATOM 786 C CA . THR A 1 106 ? 31.878 -28.327 -11.829 1.00 8.61 106 THR A CA 1
ATOM 787 C C . THR A 1 106 ? 30.939 -28.231 -10.630 1.00 8.34 106 THR A C 1
ATOM 788 O O . THR A 1 106 ? 31.364 -27.936 -9.531 1.00 8.28 106 THR A O 1
ATOM 792 N N . ILE A 1 107 ? 29.640 -28.392 -10.885 1.00 8.13 107 ILE A N 1
ATOM 793 C CA . ILE A 1 107 ? 28.660 -28.307 -9.788 1.00 7.69 107 ILE A CA 1
ATOM 794 C C . ILE A 1 107 ? 28.896 -29.418 -8.782 1.00 7.87 107 ILE A C 1
ATOM 795 O O . ILE A 1 107 ? 28.816 -29.182 -7.601 1.00 7.27 107 ILE A O 1
ATOM 800 N N . ILE A 1 108 ? 29.235 -30.616 -9.273 1.00 8.09 108 ILE A N 1
ATOM 801 C CA . ILE A 1 108 ? 29.560 -31.736 -8.429 1.00 7.44 108 ILE A CA 1
ATOM 802 C C . ILE A 1 108 ? 30.770 -31.405 -7.579 1.00 6.92 108 ILE A C 1
ATOM 803 O O . ILE A 1 108 ? 30.779 -31.653 -6.366 1.00 5.84 108 ILE A O 1
ATOM 808 N N . ALA A 1 109 ? 31.791 -30.826 -8.194 1.00 6.70 109 ALA A N 1
ATOM 809 C CA . ALA A 1 109 ? 33.025 -30.462 -7.508 1.00 6.85 109 ALA A CA 1
ATOM 810 C C . ALA A 1 109 ? 32.711 -29.469 -6.383 1.00 7.29 109 ALA A C 1
ATOM 811 O O . ALA A 1 109 ? 33.250 -29.619 -5.274 1.00 7.20 109 ALA A O 1
ATOM 813 N N . GLY A 1 110 ? 31.865 -28.500 -6.668 1.00 6.76 110 GLY A N 1
ATOM 814 C CA . GLY A 1 110 ? 31.486 -27.518 -5.670 1.00 6.55 110 GLY A CA 1
ATOM 815 C C . GLY A 1 110 ? 30.811 -28.125 -4.452 1.00 7.07 110 GLY A C 1
ATOM 816 O O . GLY A 1 110 ? 31.042 -27.682 -3.342 1.00 7.37 110 GLY A O 1
ATOM 817 N N . MET A 1 111 ? 29.982 -29.141 -4.669 1.00 6.77 111 MET A N 1
ATOM 818 C CA . MET A 1 111 ? 29.289 -29.815 -3.592 1.00 8.21 111 MET A CA 1
ATOM 819 C C . MET A 1 111 ? 30.285 -30.592 -2.757 1.00 7.23 111 MET A C 1
ATOM 820 O O . MET A 1 111 ? 30.192 -30.593 -1.511 1.00 7.05 111 MET A O 1
ATOM 825 N N . ASP A 1 112 ? 31.231 -31.259 -3.398 1.00 7.30 112 ASP A N 1
ATOM 826 C CA . ASP A 1 112 ? 32.255 -31.990 -2.642 1.00 8.12 112 ASP A CA 1
ATOM 827 C C . ASP A 1 112 ? 33.111 -31.013 -1.911 1.00 7.63 112 ASP A C 1
ATOM 828 O O . ASP A 1 112 ? 33.542 -31.300 -0.801 1.00 6.60 112 ASP A O 1
ATOM 833 N N . PHE A 1 113 ? 33.379 -29.854 -2.496 1.00 7.27 113 PHE A N 1
ATOM 834 C CA . PHE A 1 113 ? 34.196 -28.842 -1.793 1.00 7.99 113 PHE A CA 1
ATOM 835 C C . PHE A 1 113 ? 33.591 -28.447 -0.487 1.00 8.58 113 PHE A C 1
ATOM 836 O O . PHE A 1 113 ? 34.306 -28.361 0.515 1.00 9.27 113 PHE A O 1
ATOM 844 N N . VAL A 1 114 ? 32.289 -28.181 -0.475 1.00 8.28 114 VAL A N 1
ATOM 845 C CA . VAL A 1 114 ? 31.592 -27.765 0.724 1.00 7.58 114 VAL A CA 1
ATOM 846 C C . VAL A 1 114 ? 31.625 -28.856 1.783 1.00 8.50 114 VAL A C 1
ATOM 847 O O . VAL A 1 114 ? 31.732 -28.571 2.958 1.00 8.53 114 VAL A O 1
ATOM 851 N N . ALA A 1 115 ? 31.535 -30.119 1.347 1.00 7.99 115 ALA A N 1
ATOM 852 C CA . ALA A 1 115 ? 31.538 -31.239 2.299 1.00 9.11 115 ALA A CA 1
ATOM 853 C C . ALA A 1 115 ? 32.838 -31.291 3.112 1.00 8.69 115 ALA A C 1
ATOM 854 O O . ALA A 1 115 ? 32.862 -31.730 4.258 1.00 10.45 115 ALA A O 1
ATOM 856 N N . SER A 1 116 ? 33.928 -30.861 2.467 1.00 8.49 116 SER A N 1
ATOM 857 C CA . SER A 1 116 ? 35.245 -30.853 3.082 1.00 8.75 116 SER A CA 1
ATOM 858 C C . SER A 1 116 ? 35.555 -29.521 3.749 1.00 8.47 116 SER A C 1
ATOM 859 O O . SER A 1 116 ? 36.026 -29.489 4.915 1.00 8.73 116 SER A O 1
ATOM 862 N N . ASP A 1 117 ? 35.270 -28.426 3.027 1.00 7.91 117 ASP A N 1
ATOM 863 C CA . ASP A 1 117 ? 35.554 -27.090 3.538 1.00 8.14 117 ASP A CA 1
ATOM 864 C C . ASP A 1 117 ? 34.908 -26.745 4.908 1.00 8.86 117 ASP A C 1
ATOM 865 O O . ASP A 1 117 ? 35.452 -25.989 5.677 1.00 9.03 117 ASP A O 1
ATOM 870 N N . LYS A 1 118 ? 33.715 -27.263 5.143 1.00 9.17 118 LYS A N 1
ATOM 871 C CA . LYS A 1 118 ? 33.006 -26.976 6.383 1.00 9.97 118 LYS A CA 1
ATOM 872 C C . LYS A 1 118 ? 33.790 -27.504 7.572 1.00 11.12 118 LYS A C 1
ATOM 873 O O . LYS A 1 118 ? 33.650 -26.970 8.675 1.00 10.46 118 LYS A O 1
ATOM 879 N N . ASN A 1 119 ? 34.599 -28.530 7.358 1.00 11.28 119 ASN A N 1
ATOM 880 C CA . ASN A 1 119 ? 35.380 -29.110 8.442 1.00 13.51 119 ASN A CA 1
ATOM 881 C C . ASN A 1 119 ? 36.422 -28.135 8.958 1.00 13.61 119 ASN A C 1
ATOM 882 O O . ASN A 1 119 ? 37.040 -28.397 9.998 1.00 13.84 119 ASN A O 1
ATOM 887 N N . ASN A 1 120 ? 36.598 -26.997 8.302 1.00 14.16 120 ASN A N 1
ATOM 888 C CA . ASN A 1 120 ? 37.524 -25.978 8.781 1.00 16.97 120 ASN A CA 1
ATOM 889 C C . ASN A 1 120 ? 36.936 -24.558 8.894 1.00 16.16 120 ASN A C 1
ATOM 890 O O . ASN A 1 120 ? 37.656 -23.578 8.702 1.00 17.20 120 ASN A O 1
ATOM 895 N N . ARG A 1 121 ? 35.636 -24.484 9.214 1.00 15.42 121 ARG A N 1
ATOM 896 C CA . ARG A 1 121 ? 34.939 -23.231 9.441 1.00 14.49 121 ARG A CA 1
ATOM 897 C C . ARG A 1 121 ? 34.355 -23.329 10.813 1.00 15.21 121 ARG A C 1
ATOM 898 O O . ARG A 1 121 ? 34.051 -24.410 11.296 1.00 14.48 121 ARG A O 1
ATOM 906 N N . ASN A 1 122 ? 34.134 -22.190 11.448 1.00 15.12 122 ASN A N 1
ATOM 907 C CA . ASN A 1 122 ? 33.515 -22.193 12.763 1.00 13.96 122 ASN A CA 1
ATOM 908 C C . ASN A 1 122 ? 32.012 -21.990 12.591 1.00 11.84 122 ASN A C 1
ATOM 909 O O . ASN A 1 122 ? 31.531 -20.872 12.423 1.00 12.64 122 ASN A O 1
ATOM 914 N N . CYS A 1 123 ? 31.283 -23.086 12.673 1.00 10.13 123 CYS A N 1
ATOM 915 C CA . CYS A 1 123 ? 29.835 -23.083 12.556 1.00 10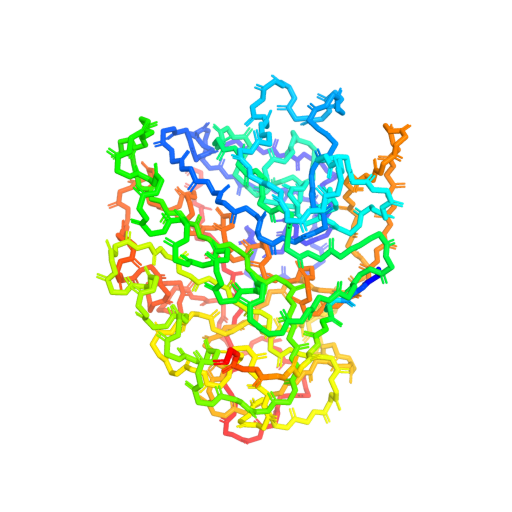.46 123 CYS A CA 1
ATOM 916 C C . CYS A 1 123 ? 29.219 -23.919 13.653 1.00 9.79 123 CYS A C 1
ATOM 917 O O . CYS A 1 123 ? 28.732 -25.027 13.408 1.00 9.43 123 CYS A O 1
ATOM 920 N N . PRO A 1 124 ? 29.268 -23.429 14.901 1.00 8.61 124 PRO A N 1
ATOM 921 C CA . PRO A 1 124 ? 28.760 -24.200 16.031 1.00 8.63 124 PRO A CA 1
ATOM 922 C C . PRO A 1 124 ? 27.281 -24.621 15.955 1.00 9.84 124 PRO A C 1
ATOM 923 O O . PRO A 1 124 ? 26.907 -25.684 16.496 1.00 10.14 124 PRO A O 1
ATOM 927 N N . LYS A 1 125 ? 26.440 -23.848 15.294 1.00 8.0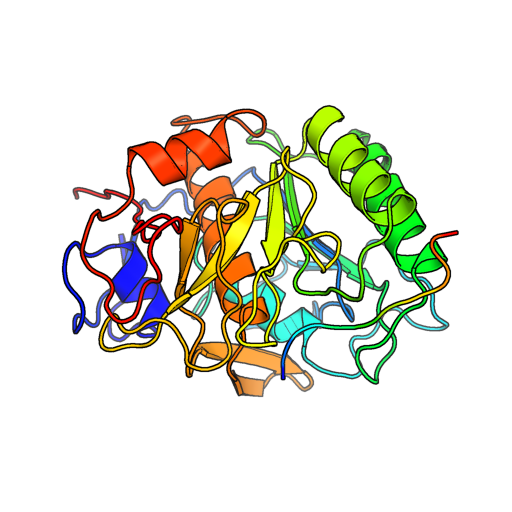2 125 LYS A N 1
ATOM 928 C CA . LYS A 1 125 ? 25.031 -24.215 15.186 1.00 8.06 125 LYS A CA 1
ATOM 929 C C . LYS A 1 125 ? 24.685 -25.060 13.925 1.00 8.64 125 LYS A C 1
ATOM 930 O O . LYS A 1 125 ? 23.542 -25.479 13.746 1.00 9.49 125 LYS A O 1
ATOM 936 N N . GLY A 1 126 ? 25.657 -25.355 13.085 1.00 8.18 126 GLY A N 1
ATOM 937 C CA . GLY A 1 126 ? 25.372 -26.196 11.928 1.00 7.02 126 GLY A CA 1
ATOM 938 C C . GLY A 1 126 ? 25.666 -25.547 10.598 1.00 8.11 126 GLY A C 1
ATOM 939 O O . GLY A 1 126 ? 25.867 -24.337 10.490 1.00 7.22 126 GLY A O 1
ATOM 940 N N . VAL A 1 127 ? 25.630 -26.387 9.573 1.00 7.37 127 VAL A N 1
ATOM 941 C CA . VAL A 1 127 ? 25.928 -25.985 8.197 1.00 6.36 127 VAL A CA 1
ATOM 942 C C . VAL A 1 127 ? 24.765 -26.283 7.268 1.00 7.64 127 VAL A C 1
ATOM 943 O O . VAL A 1 127 ? 24.134 -27.351 7.314 1.00 6.28 127 VAL A O 1
ATOM 947 N N . VAL A 1 128 ? 24.507 -25.324 6.354 1.00 5.87 128 VAL A N 1
ATOM 948 C CA . VAL A 1 128 ? 23.430 -25.415 5.381 1.00 6.19 128 VAL A CA 1
ATOM 949 C C . VAL A 1 128 ? 24.029 -25.129 4.005 1.00 5.99 128 VAL A C 1
ATOM 950 O O . VAL A 1 128 ? 24.972 -24.362 3.907 1.00 6.92 128 VAL A O 1
ATOM 954 N N . ALA A 1 129 ? 23.466 -25.752 2.962 1.00 5.59 129 ALA A N 1
ATOM 955 C CA . ALA A 1 129 ? 23.911 -25.503 1.596 1.00 7.37 129 ALA A CA 1
ATOM 956 C C . ALA A 1 129 ? 22.658 -25.209 0.781 1.00 7.19 129 ALA A C 1
ATOM 957 O O . ALA A 1 129 ? 21.654 -25.897 0.889 1.00 8.45 129 ALA A O 1
ATOM 959 N N . SER A 1 130 ? 22.712 -24.158 -0.017 1.00 6.31 130 SER A N 1
ATOM 960 C CA . SER A 1 130 ? 21.567 -23.770 -0.818 1.00 6.66 130 SER A CA 1
ATOM 961 C C . SER A 1 130 ? 21.946 -23.867 -2.298 1.00 6.61 130 SER A C 1
ATOM 962 O O . SER A 1 130 ? 22.905 -23.239 -2.734 1.00 6.06 130 SER A O 1
ATOM 965 N N . LEU A 1 131 ? 21.223 -24.697 -3.057 1.00 6.07 131 LEU A N 1
ATOM 966 C CA . LEU A 1 131 ? 21.487 -24.896 -4.497 1.00 6.51 131 LEU A CA 1
ATOM 967 C C . LEU A 1 131 ? 20.331 -24.477 -5.396 1.00 6.47 131 LEU A C 1
ATOM 968 O O . LEU A 1 131 ? 19.452 -25.296 -5.689 1.00 6.14 131 LEU A O 1
ATOM 973 N N . SER A 1 132 ? 20.301 -23.215 -5.774 1.00 6.19 132 SER A N 1
ATOM 974 C CA . SER A 1 132 ? 19.258 -22.695 -6.671 1.00 6.62 132 SER A CA 1
ATOM 975 C C . SER A 1 132 ? 19.702 -22.890 -8.089 1.00 7.92 132 SER A C 1
ATOM 976 O O . SER A 1 132 ? 19.894 -21.910 -8.803 1.00 8.04 132 SER A O 1
ATOM 979 N N . LEU A 1 133 ? 19.903 -24.144 -8.494 1.00 8.44 133 LEU A N 1
ATOM 980 C CA . LEU A 1 133 ? 20.340 -24.505 -9.842 1.00 9.22 133 LEU A CA 1
ATOM 981 C C . LEU A 1 133 ? 19.785 -25.860 -10.149 1.00 8.76 133 LEU A C 1
ATOM 982 O O . LEU A 1 133 ? 19.254 -26.548 -9.314 1.00 9.06 133 LEU A O 1
ATOM 987 N N . GLY A 1 134 ? 19.921 -26.246 -11.440 1.00 9.96 134 GLY A N 1
ATOM 988 C CA . GLY A 1 134 ? 19.398 -27.554 -11.821 1.00 10.95 134 GLY A CA 1
ATOM 989 C C . GLY A 1 134 ? 19.422 -27.809 -13.306 1.00 10.93 134 GLY A C 1
ATOM 990 O O . GLY A 1 134 ? 19.596 -26.903 -14.129 1.00 10.05 134 GLY A O 1
ATOM 991 N N . GLY A 1 135 ? 19.286 -29.078 -13.660 1.00 10.20 135 GLY A N 1
ATOM 992 C CA . GLY A 1 135 ? 19.276 -29.451 -15.086 1.00 9.50 135 GLY A CA 1
ATOM 993 C C . GLY A 1 135 ? 18.592 -30.802 -15.226 1.00 9.65 135 GLY A C 1
ATOM 994 O O . GLY A 1 135 ? 17.852 -31.219 -14.354 1.00 8.78 135 GLY A O 1
ATOM 995 N N . GLY A 1 136 ? 18.811 -31.459 -16.374 1.00 8.73 136 GLY A N 1
ATOM 996 C CA . GLY A 1 136 ? 18.203 -32.778 -16.548 1.00 9.18 136 GLY A CA 1
ATOM 997 C C . GLY A 1 136 ? 18.714 -33.821 -15.576 1.00 10.82 136 GLY A C 1
ATOM 998 O O . GLY A 1 136 ? 19.782 -33.652 -14.932 1.00 10.63 136 GLY A O 1
ATOM 999 N N . TYR A 1 137 ? 17.945 -34.897 -15.396 1.00 9.69 137 TYR A N 1
ATOM 1000 C CA . TYR A 1 137 ? 18.323 -35.981 -14.525 1.00 9.04 137 TYR A CA 1
ATOM 1001 C C . TYR A 1 137 ? 19.750 -36.462 -14.700 1.00 8.51 137 TYR A C 1
ATOM 1002 O O . TYR A 1 137 ? 20.178 -36.746 -15.817 1.00 8.40 137 TYR A O 1
ATOM 1011 N N . SER A 1 138 ? 20.462 -36.578 -13.587 1.00 8.44 138 SER A N 1
ATOM 1012 C CA . SER A 1 138 ? 21.840 -37.052 -13.591 1.00 9.16 138 SER A CA 1
ATOM 1013 C C . SER A 1 138 ? 22.123 -37.808 -12.284 1.00 9.24 138 SER A C 1
ATOM 1014 O O . SER A 1 138 ? 22.071 -37.236 -11.193 1.00 8.96 138 SER A O 1
ATOM 1017 N N . SER A 1 139 ? 22.423 -39.088 -12.389 1.00 9.22 139 SER A N 1
ATOM 1018 C CA . SER A 1 139 ? 22.722 -39.931 -11.246 1.00 9.83 139 SER A CA 1
ATOM 1019 C C . SER A 1 139 ? 23.930 -39.383 -10.494 1.00 9.29 139 SER A C 1
ATOM 1020 O O . SER A 1 139 ? 23.990 -39.452 -9.272 1.00 7.61 139 SER A O 1
ATOM 1023 N N . SER A 1 140 ? 24.905 -38.849 -11.179 1.00 8.69 140 SER A N 1
ATOM 1024 C CA . SER A 1 140 ? 26.100 -38.299 -10.609 1.00 8.61 140 SER A CA 1
ATOM 1025 C C . SER A 1 140 ? 25.843 -37.016 -9.835 1.00 8.24 140 SER A C 1
ATOM 1026 O O . SER A 1 140 ? 26.403 -36.816 -8.745 1.00 7.83 140 SER A O 1
ATOM 1029 N N . VAL A 1 141 ? 24.982 -36.160 -10.348 1.00 7.64 141 VAL A N 1
ATOM 1030 C CA . VAL A 1 141 ? 24.666 -34.917 -9.653 1.00 6.73 141 VAL A CA 1
ATOM 1031 C C . VAL A 1 141 ? 23.881 -35.237 -8.410 1.00 6.34 141 VAL A C 1
ATOM 1032 O O . VAL A 1 141 ? 24.132 -34.651 -7.349 1.00 6.44 141 VAL A O 1
ATOM 1036 N N . ASN A 1 142 ? 22.933 -36.158 -8.544 1.00 5.45 142 ASN A N 1
ATOM 1037 C CA . ASN A 1 142 ? 22.121 -36.550 -7.361 1.00 5.16 142 ASN A CA 1
ATOM 1038 C C . ASN A 1 142 ? 22.984 -37.156 -6.273 1.00 6.46 142 ASN A C 1
ATOM 1039 O O . ASN A 1 142 ? 22.783 -36.871 -5.077 1.00 6.76 142 ASN A O 1
ATOM 1044 N N . SER A 1 143 ? 23.954 -37.999 -6.666 1.00 6.59 143 SER A N 1
ATOM 1045 C CA . SER A 1 143 ? 24.860 -38.639 -5.706 1.00 7.08 143 SER A CA 1
ATOM 1046 C C . SER A 1 143 ? 25.681 -37.606 -5.009 1.00 7.25 143 SER A C 1
ATOM 1047 O O . SER A 1 143 ? 25.959 -37.751 -3.820 1.00 5.95 143 SER A O 1
ATOM 1050 N N . ALA A 1 144 ? 26.111 -36.564 -5.709 1.00 6.07 144 ALA A N 1
ATOM 1051 C CA . ALA A 1 144 ? 26.919 -35.504 -5.076 1.00 6.53 144 ALA A CA 1
ATOM 1052 C C . ALA A 1 144 ? 26.084 -34.801 -4.021 1.00 6.30 144 ALA A C 1
ATOM 1053 O O . ALA A 1 144 ? 26.572 -34.498 -2.925 1.00 6.25 144 ALA A O 1
ATOM 1055 N N . ALA A 1 145 ? 24.815 -34.553 -4.354 1.00 6.49 145 ALA A N 1
ATOM 1056 C CA . ALA A 1 145 ? 23.911 -33.894 -3.439 1.00 6.33 145 ALA A CA 1
ATOM 1057 C C . ALA A 1 145 ? 23.702 -34.738 -2.196 1.00 5.84 145 ALA A C 1
ATOM 1058 O O . ALA A 1 145 ? 23.687 -34.239 -1.079 1.00 6.37 145 ALA A O 1
ATOM 1060 N N . ALA A 1 146 ? 23.550 -36.048 -2.422 1.00 6.55 146 ALA A N 1
ATOM 1061 C CA . ALA A 1 146 ? 23.351 -36.990 -1.323 1.00 6.16 146 ALA A CA 1
ATOM 1062 C C . ALA A 1 146 ? 24.594 -37.084 -0.445 1.00 5.43 146 ALA A C 1
ATOM 1063 O O . ALA A 1 146 ? 24.490 -37.250 0.772 1.00 4.92 146 ALA A O 1
ATOM 1065 N N . ARG A 1 147 ? 25.777 -36.991 -1.047 1.00 5.96 147 ARG A N 1
ATOM 1066 C CA . ARG A 1 147 ? 27.026 -37.049 -0.273 1.00 7.62 147 ARG A CA 1
ATOM 1067 C C . ARG A 1 147 ? 27.108 -35.822 0.582 1.00 7.16 147 ARG A C 1
ATOM 1068 O O . ARG A 1 147 ? 27.462 -35.941 1.750 1.00 6.66 147 ARG A O 1
ATOM 1076 N N . LEU A 1 148 ? 26.757 -34.657 0.031 1.00 6.38 148 LEU A N 1
ATOM 1077 C CA . LEU A 1 148 ? 26.841 -33.405 0.786 1.00 6.47 148 LEU A CA 1
ATOM 1078 C C . LEU A 1 148 ? 25.922 -33.508 2.016 1.00 6.08 148 LEU A C 1
ATOM 1079 O O . LEU A 1 148 ? 26.313 -33.138 3.114 1.00 6.18 148 LEU A O 1
ATOM 1084 N N . GLN A 1 149 ? 24.718 -34.009 1.822 1.00 5.83 149 GLN A N 1
ATOM 1085 C CA . GLN A 1 149 ? 23.742 -34.180 2.900 1.00 7.24 149 GLN A CA 1
ATOM 1086 C C . GLN A 1 149 ? 24.267 -35.175 3.945 1.00 7.50 149 GLN A C 1
ATOM 1087 O O . GLN A 1 149 ? 24.255 -34.890 5.136 1.00 8.06 149 GLN A O 1
ATOM 1093 N N . SER A 1 150 ? 24.761 -36.327 3.495 1.00 7.75 150 SER A N 1
ATOM 1094 C CA . SER A 1 150 ? 25.320 -37.360 4.376 1.00 9.99 150 SER A CA 1
ATOM 1095 C C . SER A 1 150 ? 26.496 -36.838 5.187 1.00 8.75 150 SER A C 1
ATOM 1096 O O . SER A 1 150 ? 26.719 -37.271 6.317 1.00 8.28 150 SER A O 1
ATOM 1099 N N . SER A 1 151 ? 27.270 -35.916 4.614 1.00 7.39 151 SER A N 1
ATOM 1100 C CA . SER A 1 151 ? 28.432 -35.389 5.314 1.00 7.93 151 SER A CA 1
ATOM 1101 C C . SER A 1 151 ? 28.064 -34.535 6.534 1.00 8.40 151 SER A C 1
ATOM 1102 O O . SER A 1 151 ? 28.936 -34.156 7.289 1.00 8.95 151 SER A O 1
ATOM 1105 N N . GLY A 1 152 ? 26.769 -34.224 6.695 1.00 7.95 152 GLY A N 1
ATOM 1106 C CA . GLY A 1 152 ? 26.327 -33.397 7.795 1.00 8.00 152 GLY A CA 1
ATOM 1107 C C . GLY A 1 152 ? 25.894 -31.989 7.420 1.00 6.68 152 GLY A C 1
ATOM 1108 O O . GLY A 1 152 ? 25.916 -31.096 8.265 1.00 8.23 152 GLY A O 1
ATOM 1109 N N . VAL A 1 153 ? 25.472 -31.799 6.178 1.00 6.60 153 VAL A N 1
ATOM 1110 C CA . VAL A 1 153 ? 25.022 -30.490 5.717 1.00 6.33 153 VAL A CA 1
ATOM 1111 C C . VAL A 1 153 ? 23.561 -30.533 5.367 1.00 6.51 153 VAL A C 1
ATOM 1112 O O . VAL A 1 153 ? 23.098 -31.454 4.702 1.00 6.68 153 VAL A O 1
ATOM 1116 N N . MET A 1 154 ? 22.824 -29.502 5.774 1.00 6.95 154 MET A N 1
ATOM 1117 C CA . MET A 1 154 ? 21.400 -29.363 5.405 1.00 7.32 154 MET A CA 1
ATOM 1118 C C . MET A 1 154 ? 21.329 -28.845 3.967 1.00 7.68 154 MET A C 1
ATOM 1119 O O . MET A 1 154 ? 21.558 -27.664 3.740 1.00 7.74 154 MET A O 1
ATOM 1124 N N . VAL A 1 155 ? 21.015 -29.738 3.032 1.00 7.56 155 VAL A N 1
ATOM 1125 C CA . VAL A 1 155 ? 20.952 -29.360 1.612 1.00 7.59 155 VAL A CA 1
ATOM 1126 C C . VAL A 1 155 ? 19.551 -29.009 1.170 1.00 6.61 155 VAL A C 1
ATOM 1127 O O . VAL A 1 155 ? 18.635 -29.799 1.304 1.00 8.14 155 VAL A O 1
ATOM 1131 N N . ALA A 1 156 ? 19.415 -27.808 0.636 1.00 7.85 156 ALA A N 1
ATOM 1132 C CA . ALA A 1 156 ? 18.140 -27.355 0.035 1.00 6.23 156 ALA A CA 1
ATOM 1133 C C . ALA A 1 156 ? 18.397 -27.114 -1.436 1.00 7.01 156 ALA A C 1
ATOM 1134 O O . ALA A 1 156 ? 19.382 -26.470 -1.802 1.00 6.63 156 ALA A O 1
ATOM 1136 N N . VAL A 1 157 ? 17.563 -27.701 -2.264 1.00 6.11 157 VAL A N 1
ATOM 1137 C CA . VAL A 1 157 ? 17.748 -27.520 -3.724 1.00 6.82 157 VAL A CA 1
ATOM 1138 C C . VAL A 1 157 ? 16.448 -27.115 -4.393 1.00 7.84 157 VAL A C 1
ATOM 1139 O O . VAL A 1 157 ? 15.365 -27.475 -3.899 1.00 6.97 157 VAL A O 1
ATOM 1143 N N . ALA A 1 158 ? 16.545 -26.394 -5.501 1.00 7.18 158 ALA A N 1
ATOM 1144 C CA . ALA A 1 158 ? 15.374 -25.917 -6.208 1.00 7.68 158 ALA A CA 1
ATOM 1145 C C . ALA A 1 158 ? 14.660 -27.067 -6.942 1.00 7.55 158 ALA A C 1
ATOM 1146 O O . ALA A 1 158 ? 15.315 -27.963 -7.482 1.00 8.32 158 ALA A O 1
ATOM 1148 N N . ALA A 1 159 ? 13.327 -27.033 -6.927 1.00 8.12 159 ALA A N 1
ATOM 1149 C CA . ALA A 1 159 ? 12.519 -28.048 -7.634 1.00 8.84 159 ALA A CA 1
ATOM 1150 C C . ALA A 1 159 ? 12.640 -27.924 -9.174 1.00 9.27 159 ALA A C 1
ATOM 1151 O O . ALA A 1 159 ? 12.445 -28.899 -9.887 1.00 10.50 159 ALA A O 1
ATOM 1153 N N . GLY A 1 160 ? 12.975 -26.729 -9.645 1.00 9.14 160 GLY A N 1
ATOM 1154 C CA . GLY A 1 160 ? 13.105 -26.455 -11.064 1.00 9.29 160 GLY A CA 1
ATOM 1155 C C . GLY A 1 160 ? 11.928 -25.621 -11.553 1.00 9.69 160 GLY A C 1
ATOM 1156 O O . GLY A 1 160 ? 10.874 -25.647 -10.952 1.00 9.72 160 GLY A O 1
ATOM 1157 N N . ASN A 1 161 ? 12.128 -24.909 -12.685 1.00 9.81 161 ASN A N 1
ATOM 1158 C CA . ASN A 1 161 ? 11.096 -24.009 -13.199 1.00 11.15 161 ASN A CA 1
ATOM 1159 C C . ASN A 1 161 ? 10.500 -24.508 -14.522 1.00 11.21 161 ASN A C 1
ATOM 1160 O O . ASN A 1 161 ? 10.313 -23.743 -15.417 1.00 12.28 161 ASN A O 1
ATOM 1165 N N . ASN A 1 162 ? 10.164 -25.790 -14.586 1.00 11.74 162 ASN A N 1
ATOM 1166 C CA . ASN A 1 162 ? 9.663 -26.371 -15.838 1.00 11.42 162 ASN A CA 1
ATOM 1167 C C . ASN A 1 162 ? 8.180 -26.700 -15.806 1.00 11.55 162 ASN A C 1
ATOM 1168 O O . ASN A 1 162 ? 7.637 -27.213 -16.779 1.00 11.67 162 ASN A O 1
ATOM 1173 N N . ASN A 1 163 ? 7.497 -26.410 -14.702 1.00 12.79 163 ASN A N 1
ATOM 1174 C CA . ASN A 1 163 ? 6.085 -26.736 -14.568 1.00 12.55 163 ASN A CA 1
ATOM 1175 C C . ASN A 1 163 ? 5.890 -28.208 -14.933 1.00 13.62 163 ASN A C 1
ATOM 1176 O O . ASN A 1 163 ? 5.027 -28.556 -15.706 1.00 14.82 163 ASN A O 1
ATOM 1181 N N . ALA A 1 164 ? 6.694 -29.084 -14.288 1.00 13.87 164 ALA A N 1
ATOM 1182 C CA . ALA A 1 164 ? 6.665 -30.510 -14.572 1.00 13.28 164 ALA A CA 1
ATOM 1183 C C . ALA A 1 164 ? 7.079 -31.270 -13.345 1.00 14.52 164 ALA A C 1
ATOM 1184 O O . ALA A 1 164 ? 7.368 -30.650 -12.309 1.00 13.99 164 ALA A O 1
ATOM 1186 N N . ASP A 1 165 ? 7.109 -32.598 -13.449 1.00 14.20 165 ASP A N 1
ATOM 1187 C CA . ASP A 1 165 ? 7.500 -33.419 -12.349 1.00 14.65 165 ASP A CA 1
ATOM 1188 C C . ASP A 1 165 ? 9.026 -33.291 -12.151 1.00 14.28 165 ASP A C 1
ATOM 1189 O O . ASP A 1 165 ? 9.783 -33.512 -13.089 1.00 13.09 165 ASP A O 1
ATOM 1194 N N . ALA A 1 166 ? 9.444 -32.934 -10.920 1.00 12.96 166 ALA A N 1
ATOM 1195 C CA . ALA A 1 166 ? 10.874 -32.737 -10.591 1.00 12.44 166 ALA A CA 1
ATOM 1196 C C . ALA A 1 166 ? 11.687 -34.019 -10.624 1.00 10.98 166 ALA A C 1
ATOM 1197 O O . ALA A 1 166 ? 12.884 -33.972 -10.628 1.00 10.47 166 ALA A O 1
ATOM 1199 N N . ARG A 1 167 ? 11.016 -35.156 -10.809 1.00 12.40 167 ARG A N 1
ATOM 1200 C CA . ARG A 1 167 ? 11.700 -36.444 -10.900 1.00 12.84 167 ARG A CA 1
ATOM 1201 C C . ARG A 1 167 ? 12.643 -36.541 -12.074 1.00 11.43 167 ARG A C 1
ATOM 1202 O O . ARG A 1 167 ? 13.527 -37.380 -12.117 1.00 11.09 167 ARG A O 1
ATOM 1210 N N . ASN A 1 168 ? 12.439 -35.662 -13.070 1.00 10.83 168 ASN A N 1
ATOM 1211 C CA . ASN A 1 168 ? 13.276 -35.652 -14.252 1.00 10.45 168 ASN A CA 1
ATOM 1212 C C . ASN A 1 168 ? 14.370 -34.582 -14.251 1.00 10.40 168 ASN A C 1
ATOM 1213 O O . ASN A 1 168 ? 14.999 -34.295 -15.297 1.00 10.55 168 ASN A O 1
ATOM 1218 N N . TYR A 1 169 ? 14.606 -34.015 -13.049 1.00 9.03 169 TYR A N 1
ATOM 1219 C CA . TYR A 1 169 ? 15.595 -32.960 -12.936 1.00 9.16 169 TYR A CA 1
ATOM 1220 C C . TYR A 1 169 ? 16.526 -33.206 -11.772 1.00 8.64 169 TYR A C 1
ATOM 1221 O O . TYR A 1 169 ? 16.119 -33.796 -10.768 1.00 9.02 169 TYR A O 1
ATOM 1230 N N . SER A 1 170 ? 17.772 -32.770 -11.915 1.00 8.46 170 SER A N 1
ATOM 1231 C CA . SER A 1 170 ? 18.766 -32.911 -10.843 1.00 8.45 170 SER A CA 1
ATOM 1232 C C . SER A 1 170 ? 19.321 -31.528 -10.450 1.00 8.10 170 SER A C 1
ATOM 1233 O O . SER A 1 170 ? 19.434 -30.641 -11.275 1.00 7.56 170 SER A O 1
ATOM 1236 N N . PRO A 1 171 ? 19.652 -31.345 -9.157 1.00 7.72 171 PRO A N 1
ATOM 1237 C CA . PRO A 1 171 ? 19.596 -32.350 -8.085 1.00 6.62 171 PRO A CA 1
ATOM 1238 C C . PRO A 1 171 ? 18.210 -32.449 -7.400 1.00 6.61 171 PRO A C 1
ATOM 1239 O O . PRO A 1 171 ? 18.065 -33.141 -6.402 1.00 7.48 171 PRO A O 1
ATOM 1243 N N . ALA A 1 172 ? 17.203 -31.810 -8.017 1.00 6.64 172 ALA A N 1
ATOM 1244 C CA . ALA A 1 172 ? 15.838 -31.849 -7.472 1.00 7.46 172 ALA A CA 1
ATOM 1245 C C . ALA A 1 172 ? 15.354 -33.272 -7.148 1.00 7.09 172 ALA A C 1
ATOM 1246 O O . ALA A 1 172 ? 14.691 -33.491 -6.143 1.00 8.67 172 ALA A O 1
ATOM 1248 N N . SER A 1 173 ? 15.685 -34.236 -7.984 1.00 8.10 173 SER A N 1
ATOM 1249 C CA . SER A 1 173 ? 15.217 -35.596 -7.852 1.00 8.61 173 SER A CA 1
ATOM 1250 C C . SER A 1 173 ? 15.910 -36.464 -6.808 1.00 9.00 173 SER A C 1
ATOM 1251 O O . SER A 1 173 ? 15.512 -37.593 -6.563 1.00 9.43 173 SER A O 1
ATOM 1254 N N . GLU A 1 174 ? 16.969 -35.950 -6.186 1.00 8.78 174 GLU A N 1
ATOM 1255 C CA . GLU A 1 174 ? 17.640 -36.697 -5.131 1.00 8.14 174 GLU A CA 1
ATOM 1256 C C . GLU A 1 174 ? 16.751 -36.679 -3.896 1.00 9.84 174 GLU A C 1
ATOM 1257 O O . GLU A 1 174 ? 16.515 -35.625 -3.308 1.00 9.37 174 GLU A O 1
ATOM 1263 N N . PRO A 1 175 ? 16.254 -37.853 -3.478 1.00 10.65 175 PRO A N 1
ATOM 1264 C CA . PRO A 1 175 ? 15.330 -37.978 -2.356 1.00 9.95 175 PRO A CA 1
ATOM 1265 C C . PRO A 1 175 ? 15.875 -37.428 -1.019 1.00 9.89 175 PRO A C 1
ATOM 1266 O O . PRO A 1 175 ? 15.132 -36.772 -0.267 1.00 9.76 175 PRO A O 1
ATOM 1270 N N . SER A 1 176 ? 17.132 -37.707 -0.729 1.00 9.53 176 SER A N 1
ATOM 1271 C CA . SER A 1 176 ? 17.677 -37.362 0.623 1.00 9.49 176 SER A CA 1
ATOM 1272 C C . SER A 1 176 ? 17.937 -35.873 0.937 1.00 9.46 176 SER A C 1
ATOM 1273 O O . SER A 1 176 ? 18.272 -35.540 2.080 1.00 9.04 176 SER A O 1
ATOM 1276 N N . VAL A 1 177 ? 17.724 -34.988 -0.033 1.00 9.15 177 VAL A N 1
ATOM 1277 C CA . VAL A 1 177 ? 17.949 -33.552 0.182 1.00 9.56 177 VAL A CA 1
ATOM 1278 C C . VAL A 1 177 ? 16.598 -32.874 0.336 1.00 8.17 177 VAL A C 1
ATOM 1279 O O . VAL A 1 177 ? 15.578 -33.529 0.317 1.00 8.06 177 VAL A O 1
ATOM 1283 N N . CYS A 1 178 ? 16.603 -31.525 0.496 1.00 9.25 178 CYS A N 1
ATOM 1284 C CA . CYS A 1 178 ? 15.332 -30.822 0.649 1.00 9.77 178 CYS A CA 1
ATOM 1285 C C . CYS A 1 178 ? 14.966 -30.137 -0.659 1.00 9.22 178 CYS A C 1
ATOM 1286 O O . CYS A 1 178 ? 15.582 -29.151 -1.050 1.00 9.36 178 CYS A O 1
ATOM 1289 N N . THR A 1 179 ? 14.026 -30.738 -1.380 1.00 8.94 179 THR A N 1
ATOM 1290 C CA . THR A 1 179 ? 13.623 -30.235 -2.679 1.00 7.90 179 THR A CA 1
ATOM 1291 C C . THR A 1 179 ? 12.504 -29.222 -2.497 1.00 8.01 179 THR A C 1
ATOM 1292 O O . THR A 1 179 ? 11.445 -29.538 -1.892 1.00 8.12 179 THR A O 1
ATOM 1296 N N . VAL A 1 180 ? 12.731 -27.999 -2.974 1.00 8.13 180 VAL A N 1
ATOM 1297 C CA . VAL A 1 180 ? 11.820 -26.879 -2.719 1.00 8.22 180 VAL A CA 1
ATOM 1298 C C . VAL A 1 180 ? 11.064 -26.343 -3.937 1.00 8.80 180 VAL A C 1
ATOM 1299 O O . VAL A 1 180 ? 11.674 -25.960 -4.884 1.00 8.24 180 VAL A O 1
ATOM 1303 N N . GLY A 1 181 ? 9.723 -26.265 -3.830 1.00 9.60 181 GLY A N 1
ATOM 1304 C CA . GLY A 1 181 ? 8.875 -25.690 -4.855 1.00 9.42 181 GLY A CA 1
ATOM 1305 C C . GLY A 1 181 ? 8.597 -24.236 -4.564 1.00 9.78 181 GLY A C 1
ATOM 1306 O O . GLY A 1 181 ? 8.874 -23.784 -3.419 1.00 10.38 181 GLY A O 1
ATOM 1307 N N . ALA A 1 182 ? 8.026 -23.512 -5.523 1.00 11.42 182 ALA A N 1
ATOM 1308 C CA . ALA A 1 182 ? 7.756 -22.100 -5.337 1.00 11.39 182 ALA A CA 1
ATOM 1309 C C . ALA A 1 182 ? 6.257 -21.772 -5.217 1.00 12.48 182 ALA A C 1
ATOM 1310 O O . ALA A 1 182 ? 5.418 -22.406 -5.866 1.00 11.14 182 ALA A O 1
ATOM 1312 N N . SER A 1 183 ? 5.962 -20.743 -4.426 1.00 11.07 183 SER A N 1
ATOM 1313 C CA . SER A 1 183 ? 4.593 -20.247 -4.257 1.00 12.24 183 SER A CA 1
ATOM 1314 C C . SER A 1 183 ? 4.554 -18.753 -4.507 1.00 12.45 183 SER A C 1
ATOM 1315 O O . SER A 1 183 ? 5.615 -18.104 -4.500 1.00 13.34 183 SER A O 1
ATOM 1318 N N . ASP A 1 184 ? 3.377 -18.183 -4.759 1.00 12.72 184 ASP A N 1
ATOM 1319 C CA . ASP A 1 184 ? 3.295 -16.717 -4.968 1.00 11.98 184 ASP A CA 1
ATOM 1320 C C . ASP A 1 184 ? 2.582 -16.070 -3.739 1.00 12.44 184 ASP A C 1
ATOM 1321 O O . ASP A 1 184 ? 2.090 -16.754 -2.847 1.00 12.23 184 ASP A O 1
ATOM 1326 N N . ARG A 1 185 ? 2.498 -14.754 -3.787 1.00 13.55 185 ARG A N 1
ATOM 1327 C CA . ARG A 1 185 ? 1.898 -13.929 -2.747 1.00 14.61 185 ARG A CA 1
ATOM 1328 C C . ARG A 1 185 ? 0.452 -14.360 -2.347 1.00 15.95 185 ARG A C 1
ATOM 1329 O O . ARG A 1 185 ? 0.033 -14.122 -1.237 1.00 15.28 185 ARG A O 1
ATOM 1337 N N . TYR A 1 186 ? -0.302 -14.945 -3.291 1.00 15.55 186 TYR A N 1
ATOM 1338 C CA . TYR A 1 186 ? -1.684 -15.343 -3.056 1.00 15.55 186 TYR A CA 1
ATOM 1339 C C . TYR A 1 186 ? -1.823 -16.834 -2.717 1.00 15.48 186 TYR A C 1
ATOM 1340 O O . TYR A 1 186 ? -2.920 -17.401 -2.787 1.00 15.87 186 TYR A O 1
ATOM 1349 N N . ASP A 1 187 ? -0.715 -17.465 -2.350 1.00 14.96 187 ASP A N 1
ATOM 1350 C CA . ASP A 1 187 ? -0.708 -18.883 -1.968 1.00 15.37 187 ASP A CA 1
ATOM 1351 C C . ASP A 1 187 ? -1.040 -19.818 -3.150 1.00 15.49 187 ASP A C 1
ATOM 1352 O O . ASP A 1 187 ? -1.555 -20.896 -2.990 1.00 16.26 187 ASP A O 1
ATOM 1357 N N . ARG A 1 188 ? -0.717 -19.361 -4.324 1.00 15.98 188 ARG A N 1
ATOM 1358 C CA . ARG A 1 188 ? -0.871 -20.191 -5.494 1.00 15.83 188 ARG A CA 1
ATOM 1359 C C . ARG A 1 188 ? 0.478 -20.850 -5.776 1.00 16.70 188 ARG A C 1
ATOM 1360 O O . ARG A 1 188 ? 1.517 -20.246 -5.541 1.00 16.40 188 ARG A O 1
ATOM 1368 N N . ARG A 1 189 ? 0.487 -22.070 -6.297 1.00 14.89 189 ARG A N 1
ATOM 1369 C CA . ARG A 1 189 ? 1.746 -22.662 -6.762 1.00 15.74 189 ARG A CA 1
ATOM 1370 C C . ARG A 1 189 ? 2.259 -21.747 -7.879 1.00 14.21 189 ARG A C 1
ATOM 1371 O O . ARG A 1 189 ? 1.502 -21.377 -8.767 1.00 14.33 189 ARG A O 1
ATOM 1379 N N . SER A 1 190 ? 3.543 -21.383 -7.832 1.00 13.55 190 SER A N 1
ATOM 1380 C CA . SER A 1 190 ? 4.093 -20.560 -8.892 1.00 13.55 190 SER A CA 1
ATOM 1381 C C . SER A 1 190 ? 3.869 -21.287 -10.203 1.00 13.47 190 SER A C 1
ATOM 1382 O O . SER A 1 190 ? 4.073 -22.499 -10.315 1.00 13.26 190 SER A O 1
ATOM 1385 N N . SER A 1 191 ? 3.438 -20.529 -11.192 1.00 14.71 191 SER A N 1
ATOM 1386 C CA . SER A 1 191 ? 3.159 -21.078 -12.511 1.00 13.83 191 SER A CA 1
ATOM 1387 C C . SER A 1 191 ? 4.259 -21.953 -13.084 1.00 13.12 191 SER A C 1
ATOM 1388 O O . SER A 1 191 ? 3.974 -22.903 -13.807 1.00 12.56 191 SER A O 1
ATOM 1391 N N . PHE A 1 192 ? 5.493 -21.551 -12.878 1.00 11.38 192 PHE A N 1
ATOM 1392 C CA . PHE A 1 192 ? 6.657 -22.248 -13.388 1.00 10.32 192 PHE A CA 1
ATOM 1393 C C . PHE A 1 192 ? 7.176 -23.387 -12.485 1.00 10.49 192 PHE A C 1
ATOM 1394 O O . PHE A 1 192 ? 7.938 -24.219 -12.943 1.00 11.34 192 PHE A O 1
ATOM 1402 N N . SER A 1 193 ? 6.780 -23.381 -11.210 1.00 11.01 193 SER A N 1
ATOM 1403 C CA . SER A 1 193 ? 7.288 -24.355 -10.260 1.00 11.57 193 SER A CA 1
ATOM 1404 C C . SER A 1 193 ? 7.064 -25.828 -10.654 1.00 12.17 193 SER A C 1
ATOM 1405 O O . SER A 1 193 ? 5.931 -26.247 -10.946 1.00 12.73 193 SER A O 1
ATOM 1408 N N . ASN A 1 194 ? 8.142 -26.612 -10.587 1.00 12.37 194 ASN A N 1
ATOM 1409 C CA . ASN A 1 194 ? 8.019 -28.056 -10.736 1.00 12.47 194 ASN A CA 1
ATOM 1410 C C . ASN A 1 194 ? 7.253 -28.606 -9.535 1.00 11.65 194 ASN A C 1
ATOM 1411 O O . ASN A 1 194 ? 7.151 -27.946 -8.486 1.00 12.53 194 ASN A O 1
ATOM 1416 N N . TYR A 1 195 ? 6.724 -29.824 -9.655 1.00 12.60 195 TYR A N 1
ATOM 1417 C CA . TYR A 1 195 ? 5.928 -30.446 -8.615 1.00 13.51 195 TYR A CA 1
ATOM 1418 C C . TYR A 1 195 ? 6.312 -31.920 -8.553 1.00 13.69 195 TYR A C 1
ATOM 1419 O O . TYR A 1 195 ? 7.312 -32.334 -9.182 1.00 13.06 195 TYR A O 1
ATOM 1428 N N . GLY A 1 196 ? 5.530 -32.714 -7.813 1.00 12.98 196 GLY A N 1
ATOM 1429 C CA . GLY A 1 196 ? 5.755 -34.125 -7.785 1.00 14.02 196 GLY A CA 1
ATOM 1430 C C . GLY A 1 196 ? 5.988 -34.689 -6.405 1.00 14.45 196 GLY A C 1
ATOM 1431 O O . GLY A 1 196 ? 6.039 -33.959 -5.438 1.00 14.04 196 GLY A O 1
ATOM 1432 N N . SER A 1 197 ? 6.147 -36.005 -6.328 1.00 15.37 197 SER A N 1
ATOM 1433 C CA . SER A 1 197 ? 6.294 -36.687 -5.088 1.00 15.93 197 SER A CA 1
ATOM 1434 C C . SER A 1 197 ? 7.656 -36.407 -4.364 1.00 15.06 197 SER A C 1
ATOM 1435 O O . SER A 1 197 ? 7.750 -36.530 -3.134 1.00 14.18 197 SER A O 1
ATOM 1438 N N . VAL A 1 198 ? 8.684 -36.035 -5.131 1.00 14.26 198 VAL A N 1
ATOM 1439 C CA . VAL A 1 198 ? 9.975 -35.792 -4.550 1.00 14.37 198 VAL A CA 1
ATOM 1440 C C . VAL A 1 198 ? 10.062 -34.433 -3.847 1.00 13.37 198 VAL A C 1
ATOM 1441 O O . VAL A 1 198 ? 10.992 -34.201 -3.048 1.00 13.94 198 VAL A O 1
ATOM 1445 N N . LEU A 1 199 ? 9.076 -33.557 -4.077 1.00 12.37 199 LEU A N 1
ATOM 1446 C CA . LEU A 1 199 ? 9.069 -32.276 -3.410 1.00 11.99 199 LEU A CA 1
ATOM 1447 C C . LEU A 1 199 ? 8.832 -32.466 -1.937 1.00 11.83 199 LEU A C 1
ATOM 1448 O O . LEU A 1 199 ? 7.960 -33.263 -1.543 1.00 12.98 199 LEU A O 1
ATOM 1453 N N . ASP A 1 200 ? 9.603 -31.746 -1.101 1.00 10.61 200 ASP A N 1
ATOM 1454 C CA . ASP A 1 200 ? 9.478 -31.820 0.361 1.00 9.63 200 ASP A CA 1
ATOM 1455 C C . ASP A 1 200 ? 8.727 -30.632 0.931 1.00 10.73 200 ASP A C 1
ATOM 1456 O O . ASP A 1 200 ? 8.135 -30.746 2.019 1.00 10.86 200 ASP A O 1
ATOM 1461 N N . ILE A 1 201 ? 8.788 -29.496 0.242 1.00 10.84 201 ILE A N 1
ATOM 1462 C CA . ILE A 1 201 ? 8.249 -28.268 0.845 1.00 10.85 201 ILE A CA 1
ATOM 1463 C C . ILE A 1 201 ? 8.148 -27.186 -0.217 1.00 11.21 201 ILE A C 1
ATOM 1464 O O . ILE A 1 201 ? 8.800 -27.286 -1.261 1.00 9.89 201 ILE A O 1
ATOM 1469 N N . PHE A 1 202 ? 7.367 -26.150 0.058 1.00 10.31 202 PHE A N 1
ATOM 1470 C CA . PHE A 1 202 ? 7.251 -24.983 -0.788 1.00 11.58 202 PHE A CA 1
ATOM 1471 C C . PHE A 1 202 ? 7.755 -23.750 -0.062 1.00 10.09 202 PHE A C 1
ATOM 1472 O O . PHE A 1 202 ? 7.660 -23.658 1.157 1.00 10.63 202 PHE A O 1
ATOM 1480 N N . GLY A 1 203 ? 8.284 -22.791 -0.790 1.00 10.24 203 GLY A N 1
ATOM 1481 C CA . GLY A 1 203 ? 8.709 -21.533 -0.209 1.00 9.57 203 GLY A CA 1
ATOM 1482 C C . GLY A 1 203 ? 8.324 -20.398 -1.152 1.00 9.37 203 GLY A C 1
ATOM 1483 O O . GLY A 1 203 ? 8.027 -20.645 -2.295 1.00 9.93 203 GLY A O 1
ATOM 1484 N N . PRO A 1 204 ? 8.340 -19.142 -0.658 1.00 8.63 204 PRO A N 1
ATOM 1485 C CA . PRO A 1 204 ? 8.016 -18.018 -1.564 1.00 8.61 204 PRO A CA 1
ATOM 1486 C C . PRO A 1 204 ? 9.004 -17.928 -2.729 1.00 8.89 204 PRO A C 1
ATOM 1487 O O . PRO A 1 204 ? 10.217 -17.942 -2.529 1.00 8.13 204 PRO A O 1
ATOM 1491 N N . GLY A 1 205 ? 8.463 -17.882 -3.931 1.00 9.19 205 GLY A N 1
ATOM 1492 C CA . GLY A 1 205 ? 9.341 -17.821 -5.132 1.00 9.49 205 GLY A CA 1
ATOM 1493 C C . GLY A 1 205 ? 8.974 -16.829 -6.219 1.00 10.21 205 GLY A C 1
ATOM 1494 O O . GLY A 1 205 ? 9.728 -16.635 -7.170 1.00 9.74 205 GLY A O 1
ATOM 1495 N N . THR A 1 206 ? 7.796 -16.227 -6.125 1.00 11.04 206 THR A N 1
ATOM 1496 C CA . THR A 1 206 ? 7.337 -15.275 -7.136 1.00 11.05 206 THR A CA 1
ATOM 1497 C C . THR A 1 206 ? 7.485 -13.839 -6.635 1.00 11.14 206 THR A C 1
ATOM 1498 O O . THR A 1 206 ? 7.022 -13.523 -5.561 1.00 12.19 206 THR A O 1
ATOM 1502 N N . SER A 1 207 ? 8.110 -12.984 -7.436 1.00 10.43 207 SER A N 1
ATOM 1503 C CA . SER A 1 207 ? 8.294 -11.573 -7.118 1.00 11.20 207 SER A CA 1
ATOM 1504 C C . SER A 1 207 ? 9.001 -11.396 -5.783 1.00 10.43 207 SER A C 1
ATOM 1505 O O . SER A 1 207 ? 8.438 -10.863 -4.822 1.00 10.68 207 SER A O 1
ATOM 1508 N N . ILE A 1 208 ? 10.230 -11.886 -5.689 1.00 9.17 208 ILE A N 1
ATOM 1509 C CA . ILE A 1 208 ? 11.012 -11.889 -4.448 1.00 8.07 208 ILE A CA 1
ATOM 1510 C C . ILE A 1 208 ? 12.106 -10.822 -4.525 1.00 7.75 208 ILE A C 1
ATOM 1511 O O . ILE A 1 208 ? 13.012 -10.878 -5.341 1.00 7.98 208 ILE A O 1
ATOM 1516 N N . LEU A 1 209 ? 12.003 -9.818 -3.655 1.00 7.21 209 LEU A N 1
ATOM 1517 C CA . LEU A 1 209 ? 12.949 -8.743 -3.560 1.00 7.64 209 LEU A CA 1
ATOM 1518 C C . LEU A 1 209 ? 14.162 -9.139 -2.755 1.00 6.74 209 LEU A C 1
ATOM 1519 O O . LEU A 1 209 ? 14.013 -9.667 -1.638 1.00 7.27 209 LEU A O 1
ATOM 1524 N N . SER A 1 210 ? 15.353 -8.874 -3.283 1.00 6.73 210 SER A N 1
ATOM 1525 C CA . SER A 1 210 ? 16.586 -9.207 -2.595 1.00 7.46 210 SER A CA 1
ATOM 1526 C C . SER A 1 210 ? 17.745 -8.405 -3.162 1.00 7.32 210 SER A C 1
ATOM 1527 O O . SER A 1 210 ? 17.567 -7.552 -4.018 1.00 8.24 210 SER A O 1
ATOM 1530 N N . THR A 1 211 ? 18.937 -8.672 -2.626 1.00 7.24 211 THR A N 1
ATOM 1531 C CA . THR A 1 211 ? 20.149 -8.008 -3.047 1.00 6.65 211 THR A CA 1
ATOM 1532 C C . THR A 1 211 ? 20.544 -8.368 -4.499 1.00 6.95 211 THR A C 1
ATOM 1533 O O . THR A 1 211 ? 20.199 -9.436 -4.992 1.00 6.23 211 THR A O 1
ATOM 1537 N N . TRP A 1 212 ? 21.281 -7.474 -5.121 1.00 7.30 212 TRP A N 1
ATOM 1538 C CA . TRP A 1 212 ? 21.772 -7.696 -6.470 1.00 7.14 212 TRP A CA 1
ATOM 1539 C C . TRP A 1 212 ? 23.158 -7.078 -6.577 1.00 7.40 212 TRP A C 1
ATOM 1540 O O . TRP A 1 212 ? 23.552 -6.312 -5.725 1.00 6.90 212 TRP A O 1
ATOM 1551 N N . ILE A 1 213 ? 23.882 -7.376 -7.681 1.00 7.45 213 ILE A N 1
ATOM 1552 C CA . ILE A 1 213 ? 25.234 -6.846 -7.810 1.00 7.84 213 ILE A CA 1
ATOM 1553 C C . ILE A 1 213 ? 25.222 -5.336 -8.057 1.00 8.81 213 ILE A C 1
ATOM 1554 O O . ILE A 1 213 ? 24.181 -4.752 -8.380 1.00 10.31 213 ILE A O 1
ATOM 1559 N N . GLY A 1 214 ? 26.377 -4.697 -7.899 1.00 10.13 214 GLY A N 1
ATOM 1560 C CA . GLY A 1 214 ? 26.439 -3.254 -8.030 1.00 9.93 214 GLY A CA 1
ATOM 1561 C C . GLY A 1 214 ? 25.835 -2.600 -6.779 1.00 10.05 214 GLY A C 1
ATOM 1562 O O . GLY A 1 214 ? 25.520 -1.412 -6.783 1.00 10.19 214 GLY A O 1
ATOM 1563 N N . GLY A 1 215 ? 25.662 -3.370 -5.696 1.00 10.52 215 GLY A N 1
ATOM 1564 C CA . GLY A 1 215 ? 25.105 -2.815 -4.462 1.00 11.12 215 GLY A CA 1
ATOM 1565 C C . GLY A 1 215 ? 23.638 -2.412 -4.636 1.00 11.11 215 GLY A C 1
ATOM 1566 O O . GLY A 1 215 ? 23.167 -1.507 -3.964 1.00 12.00 215 GLY A O 1
ATOM 1567 N N . SER A 1 216 ? 22.909 -3.087 -5.526 1.00 10.83 216 SER A N 1
ATOM 1568 C CA . SER A 1 216 ? 21.498 -2.742 -5.783 1.00 10.36 216 SER A CA 1
ATOM 1569 C C . SER A 1 216 ? 20.535 -3.794 -5.205 1.00 10.34 216 SER A C 1
ATOM 1570 O O . SER A 1 216 ? 20.950 -4.657 -4.431 1.00 8.96 216 SER A O 1
ATOM 1573 N N . THR A 1 217 ? 19.284 -3.746 -5.633 1.00 9.71 217 THR A N 1
ATOM 1574 C CA . THR A 1 217 ? 18.283 -4.704 -5.268 1.00 9.98 217 THR A CA 1
ATOM 1575 C C . THR A 1 217 ? 17.309 -4.893 -6.409 1.00 8.68 217 THR A C 1
ATOM 1576 O O . THR A 1 217 ? 17.156 -4.028 -7.274 1.00 10.72 217 THR A O 1
ATOM 1580 N N . ARG A 1 218 ? 16.662 -6.043 -6.459 1.00 8.84 218 ARG A N 1
ATOM 1581 C CA . ARG A 1 218 ? 15.665 -6.283 -7.528 1.00 8.46 218 ARG A CA 1
ATOM 1582 C C . ARG A 1 218 ? 14.822 -7.499 -7.178 1.00 8.59 218 ARG A C 1
ATOM 1583 O O . ARG A 1 218 ? 15.187 -8.328 -6.295 1.00 8.03 218 ARG A O 1
ATOM 1591 N N . SER A 1 219 ? 13.649 -7.579 -7.796 1.00 7.77 219 SER A N 1
ATOM 1592 C CA . SER A 1 219 ? 12.722 -8.658 -7.582 1.00 9.95 219 SER A CA 1
ATOM 1593 C C . SER A 1 219 ? 12.758 -9.629 -8.728 1.00 9.37 219 SER A C 1
ATOM 1594 O O . SER A 1 219 ? 12.685 -9.185 -9.883 1.00 8.59 219 SER A O 1
ATOM 1597 N N . ILE A 1 220 ? 12.890 -10.930 -8.476 1.00 8.96 220 ILE A N 1
ATOM 1598 C CA . ILE A 1 220 ? 12.853 -11.933 -9.538 1.00 9.61 220 ILE A CA 1
ATOM 1599 C C . ILE A 1 220 ? 12.095 -13.148 -9.059 1.00 9.35 220 ILE A C 1
ATOM 1600 O O . ILE A 1 220 ? 11.795 -13.264 -7.843 1.00 9.17 220 ILE A O 1
ATOM 1605 N N . SER A 1 221 ? 11.776 -14.060 -9.968 1.00 8.74 221 SER A N 1
ATOM 1606 C CA . SER A 1 221 ? 11.007 -15.237 -9.627 1.00 9.68 221 SER A CA 1
ATOM 1607 C C . SER A 1 221 ? 11.697 -16.548 -9.967 1.00 9.71 221 SER A C 1
ATOM 1608 O O . SER A 1 221 ? 12.501 -16.611 -10.929 1.00 9.06 221 SER A O 1
ATOM 1611 N N . GLY A 1 222 ? 11.349 -17.604 -9.233 1.00 10.36 222 GLY A N 1
ATOM 1612 C CA . GLY A 1 222 ? 11.899 -18.908 -9.504 1.00 10.57 222 GLY A CA 1
ATOM 1613 C C . GLY A 1 222 ? 11.888 -19.792 -8.306 1.00 10.46 222 GLY A C 1
ATOM 1614 O O . GLY A 1 222 ? 11.789 -19.304 -7.181 1.00 9.91 222 GLY A O 1
ATOM 1615 N N . THR A 1 223 ? 12.017 -21.104 -8.483 1.00 10.27 223 THR A N 1
ATOM 1616 C CA . THR A 1 223 ? 12.130 -22.017 -7.398 1.00 10.55 223 THR A CA 1
ATOM 1617 C C . THR A 1 223 ? 13.478 -21.691 -6.783 1.00 10.29 223 THR A C 1
ATOM 1618 O O . THR A 1 223 ? 13.762 -22.028 -5.613 1.00 8.73 223 THR A O 1
ATOM 1622 N N . SER A 1 224 ? 14.303 -21.038 -7.567 1.00 9.58 224 SER A N 1
ATOM 1623 C CA . SER A 1 224 ? 15.611 -20.551 -7.162 1.00 10.15 224 SER A CA 1
ATOM 1624 C C . SER A 1 224 ? 15.532 -19.564 -5.988 1.00 9.38 224 SER A C 1
ATOM 1625 O O . SER A 1 224 ? 16.450 -19.477 -5.176 1.00 9.13 224 SER A O 1
ATOM 1628 N N . MET A 1 225 ? 14.397 -18.812 -5.940 1.00 9.17 225 MET A N 1
ATOM 1629 C CA . MET A 1 225 ? 14.156 -17.838 -4.837 1.00 8.67 225 MET A CA 1
ATOM 1630 C C . MET A 1 225 ? 13.537 -18.484 -3.623 1.00 7.62 225 MET A C 1
ATOM 1631 O O . MET A 1 225 ? 13.690 -18.006 -2.520 1.00 9.00 225 MET A O 1
ATOM 1636 N N . ALA A 1 226 ? 12.801 -19.567 -3.846 1.00 7.96 226 ALA A N 1
ATOM 1637 C CA . ALA A 1 226 ? 12.146 -20.304 -2.776 1.00 7.19 226 ALA A CA 1
ATOM 1638 C C . ALA A 1 226 ? 13.167 -21.094 -1.970 1.00 6.63 226 ALA A C 1
ATOM 1639 O O . ALA A 1 226 ? 13.059 -21.190 -0.753 1.00 6.19 226 ALA A O 1
ATOM 1641 N N . THR A 1 227 ? 14.145 -21.678 -2.638 1.00 5.92 227 THR A N 1
ATOM 1642 C CA . THR A 1 227 ? 15.170 -22.495 -2.051 1.00 5.70 227 THR A CA 1
ATOM 1643 C C . THR A 1 227 ? 15.904 -21.788 -0.893 1.00 6.00 227 THR A C 1
ATOM 1644 O O . THR A 1 227 ? 16.063 -22.370 0.186 1.00 5.77 227 THR A O 1
ATOM 1648 N N . PRO A 1 228 ? 16.425 -20.555 -1.113 1.00 6.18 228 PRO A N 1
ATOM 1649 C CA . PRO A 1 228 ? 17.137 -19.887 -0.032 1.00 6.53 228 PRO A CA 1
ATOM 1650 C C . PRO A 1 228 ? 16.248 -19.506 1.140 1.00 6.39 228 PRO A C 1
ATOM 1651 O O . PRO A 1 228 ? 16.782 -19.249 2.219 1.00 7.17 228 PRO A O 1
ATOM 1655 N N . HIS A 1 229 ? 14.932 -19.479 0.961 1.00 5.71 229 HIS A N 1
ATOM 1656 C CA . HIS A 1 229 ? 14.034 -19.206 2.128 1.00 6.86 229 HIS A CA 1
ATOM 1657 C C . HIS A 1 229 ? 14.100 -20.400 3.020 1.00 7.05 229 HIS A C 1
ATOM 1658 O O . HIS A 1 229 ? 14.203 -20.248 4.213 1.00 6.07 229 HIS A O 1
ATOM 1665 N N . VAL A 1 230 ? 14.071 -21.600 2.426 1.00 6.50 230 VAL A N 1
ATOM 1666 C CA . VAL A 1 230 ? 14.144 -22.836 3.212 1.00 6.79 230 VAL A CA 1
ATOM 1667 C C . VAL A 1 230 ? 15.518 -23.013 3.777 1.00 7.06 230 VAL A C 1
ATOM 1668 O O . VAL A 1 230 ? 15.661 -23.451 4.929 1.00 4.83 230 VAL A O 1
ATOM 1672 N N . ALA A 1 231 ? 16.550 -22.648 3.049 1.00 4.93 231 ALA A N 1
ATOM 1673 C CA . ALA A 1 231 ? 17.914 -22.759 3.565 1.00 5.08 231 ALA A CA 1
ATOM 1674 C C . ALA A 1 231 ? 18.105 -21.832 4.759 1.00 5.59 231 ALA A C 1
ATOM 1675 O O . ALA A 1 231 ? 18.717 -22.216 5.778 1.00 6.00 231 ALA A O 1
ATOM 1677 N N . GLY A 1 232 ? 17.558 -20.638 4.647 1.00 5.80 232 GLY A N 1
ATOM 1678 C CA . GLY A 1 232 ? 17.647 -19.676 5.721 1.00 4.54 232 GLY A CA 1
ATOM 1679 C C . GLY A 1 232 ? 16.808 -20.107 6.919 1.00 5.46 232 GLY A C 1
ATOM 1680 O O . GLY A 1 232 ? 17.212 -19.930 8.060 1.00 7.39 232 GLY A O 1
ATOM 1681 N N . LEU A 1 233 ? 15.645 -20.704 6.672 1.00 5.62 233 LEU A N 1
ATOM 1682 C CA . LEU A 1 233 ? 14.789 -21.193 7.747 1.00 6.46 233 LEU A CA 1
ATOM 1683 C C . LEU A 1 233 ? 15.486 -22.316 8.485 1.00 6.32 233 LEU A C 1
ATOM 1684 O O . LEU A 1 233 ? 15.418 -22.386 9.716 1.00 5.42 233 LEU A O 1
ATOM 1689 N N . ALA A 1 234 ? 16.165 -23.192 7.758 1.00 6.42 234 ALA A N 1
ATOM 1690 C CA . ALA A 1 234 ? 16.899 -24.297 8.377 1.00 6.81 234 ALA A CA 1
ATOM 1691 C C . ALA A 1 234 ? 17.972 -23.753 9.345 1.00 6.57 234 ALA A C 1
ATOM 1692 O O . ALA A 1 234 ? 18.096 -24.203 10.479 1.00 6.67 234 ALA A O 1
ATOM 1694 N N . ALA A 1 235 ? 18.743 -22.755 8.863 1.00 6.28 235 ALA A N 1
ATOM 1695 C CA . ALA A 1 235 ? 19.800 -22.154 9.654 1.00 5.62 235 ALA A CA 1
ATOM 1696 C C . ALA A 1 235 ? 19.205 -21.538 10.931 1.00 4.96 235 ALA A C 1
ATOM 1697 O O . ALA A 1 235 ? 19.703 -21.722 12.040 1.00 5.41 235 ALA A O 1
ATOM 1699 N N . TYR A 1 236 ? 18.130 -20.780 10.746 1.00 5.14 236 TYR A N 1
ATOM 1700 C CA . TYR A 1 236 ? 17.402 -20.129 11.812 1.00 5.30 236 TYR A CA 1
ATOM 1701 C C . TYR A 1 236 ? 16.976 -21.153 12.905 1.00 5.75 236 TYR A C 1
ATOM 1702 O O . TYR A 1 236 ? 17.157 -20.917 14.105 1.00 6.67 236 TYR A O 1
ATOM 1711 N N . LEU A 1 237 ? 16.387 -22.257 12.470 1.00 5.45 237 LEU A N 1
ATOM 1712 C CA . LEU A 1 237 ? 15.908 -23.295 13.342 1.00 7.19 237 LEU A CA 1
ATOM 1713 C C . LEU A 1 237 ? 17.036 -24.056 13.998 1.00 6.53 237 LEU A C 1
ATOM 1714 O O . LEU A 1 237 ? 16.911 -24.481 15.168 1.00 5.99 237 LEU A O 1
ATOM 1719 N N . MET A 1 238 ? 18.140 -24.237 13.315 1.00 6.73 238 MET A N 1
ATOM 1720 C CA . MET A 1 238 ? 19.276 -24.954 13.846 1.00 6.43 238 MET A CA 1
ATOM 1721 C C . MET A 1 238 ? 19.921 -24.126 14.934 1.00 6.98 238 MET A C 1
ATOM 1722 O O . MET A 1 238 ? 20.339 -24.666 15.973 1.00 7.41 238 MET A O 1
ATOM 1727 N N . THR A 1 239 ? 20.003 -22.810 14.745 1.00 7.23 239 THR A N 1
ATOM 1728 C CA . THR A 1 239 ? 20.549 -21.923 15.746 1.00 8.21 239 THR A CA 1
ATOM 1729 C C . THR A 1 239 ? 19.686 -21.957 17.023 1.00 8.23 239 THR A C 1
ATOM 1730 O O . THR A 1 239 ? 20.202 -21.909 18.098 1.00 8.55 239 THR A O 1
ATOM 1734 N N . LEU A 1 240 ? 18.368 -22.108 16.833 1.00 8.76 240 LEU A N 1
ATOM 1735 C CA . LEU A 1 240 ? 17.414 -22.170 17.950 1.00 9.60 240 LEU A CA 1
ATOM 1736 C C . LEU A 1 240 ? 17.451 -23.540 18.607 1.00 9.35 240 LEU A C 1
ATOM 1737 O O . LEU A 1 240 ? 16.941 -23.680 19.747 1.00 10.81 240 LEU A O 1
ATOM 1742 N N . GLY A 1 241 ? 18.086 -24.526 17.994 1.00 9.78 241 GLY A N 1
ATOM 1743 C CA . GLY A 1 241 ? 18.210 -25.843 18.601 1.00 10.48 241 GLY A CA 1
ATOM 1744 C C . GLY A 1 241 ? 16.999 -26.723 18.388 1.00 10.07 241 GLY A C 1
ATOM 1745 O O . GLY A 1 241 ? 16.881 -27.773 19.041 1.00 11.43 241 GLY A O 1
ATOM 1746 N N . LYS A 1 242 ? 16.084 -26.292 17.517 1.00 11.14 242 LYS A N 1
ATOM 1747 C CA . LYS A 1 242 ? 14.876 -27.021 17.243 1.00 10.80 242 LYS A CA 1
ATOM 1748 C C . LYS A 1 242 ? 15.104 -28.241 16.371 1.00 12.30 242 LYS A C 1
ATOM 1749 O O . LYS A 1 242 ? 14.262 -29.145 16.297 1.00 12.42 242 LYS A O 1
ATOM 1755 N N . THR A 1 243 ? 16.179 -28.199 15.580 1.00 11.31 243 THR A N 1
ATOM 1756 C CA . THR A 1 243 ? 16.472 -29.296 14.704 1.00 11.13 243 THR A CA 1
ATOM 1757 C C . THR A 1 243 ? 17.952 -29.371 14.378 1.00 11.31 243 THR A C 1
ATOM 175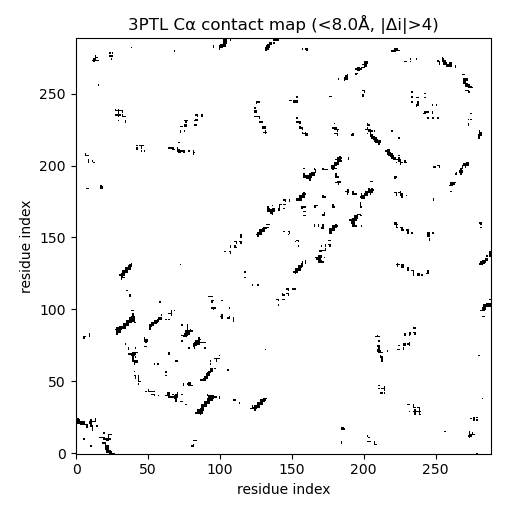8 O O . THR A 1 243 ? 18.738 -28.560 14.846 1.00 11.23 243 THR A O 1
ATOM 1762 N N . THR A 1 244 ? 18.332 -30.355 13.558 1.00 11.21 244 THR A N 1
ATOM 1763 C CA . THR A 1 244 ? 19.701 -30.544 13.172 1.00 10.55 244 THR A CA 1
ATOM 1764 C C . THR A 1 244 ? 19.749 -30.590 11.632 1.00 9.91 244 THR A C 1
ATOM 1765 O O . THR A 1 244 ? 18.698 -30.645 10.951 1.00 9.95 244 THR A O 1
ATOM 1769 N N . ALA A 1 245 ? 20.953 -30.569 11.077 1.00 10.40 245 ALA A N 1
ATOM 1770 C CA . ALA A 1 245 ? 21.107 -30.629 9.615 1.00 10.65 245 ALA A CA 1
ATOM 1771 C C . ALA A 1 245 ? 20.475 -31.878 9.004 1.00 10.58 245 ALA A C 1
ATOM 1772 O O . ALA A 1 245 ? 19.933 -31.835 7.886 1.00 11.13 245 ALA A O 1
ATOM 1774 N N . ALA A 1 246 ? 20.570 -32.985 9.716 1.00 10.00 246 ALA A N 1
ATOM 1775 C CA . ALA A 1 246 ? 20.064 -34.257 9.219 1.00 10.63 246 ALA A CA 1
ATOM 1776 C C . ALA A 1 246 ? 18.535 -34.337 9.216 1.00 10.24 246 ALA A C 1
ATOM 1777 O O . ALA A 1 246 ? 17.931 -35.014 8.392 1.00 11.36 246 ALA A O 1
ATOM 1779 N N . SER A 1 247 ? 17.922 -33.625 10.163 1.00 9.38 247 SER A N 1
ATOM 1780 C CA . SER A 1 247 ? 16.500 -33.676 10.344 1.00 10.33 247 SER A CA 1
ATOM 1781 C C . SER A 1 247 ? 15.743 -32.403 9.981 1.00 10.37 247 SER A C 1
ATOM 1782 O O . SER A 1 247 ? 14.504 -32.408 9.976 1.00 10.97 247 SER A O 1
ATOM 1785 N N . ALA A 1 248 ? 16.462 -31.325 9.645 1.00 10.15 248 ALA A N 1
ATOM 1786 C CA . ALA A 1 248 ? 15.827 -30.043 9.399 1.00 10.71 248 ALA A CA 1
ATOM 1787 C C . ALA A 1 248 ? 14.740 -30.096 8.342 1.00 10.68 248 ALA A C 1
ATOM 1788 O O . ALA A 1 248 ? 13.714 -29.425 8.430 1.00 10.79 248 ALA A O 1
ATOM 1790 N N . CYS A 1 249 ? 14.990 -30.812 7.249 1.00 10.87 249 CYS A N 1
ATOM 1791 C CA . CYS A 1 249 ? 13.972 -30.840 6.207 1.00 10.83 249 CYS A CA 1
ATOM 1792 C C . CYS A 1 249 ? 12.670 -31.466 6.725 1.00 11.23 249 CYS A C 1
ATOM 1793 O O . CYS A 1 249 ? 11.601 -30.927 6.501 1.00 12.28 249 CYS A O 1
ATOM 1796 N N . ARG A 1 250 ? 12.741 -32.627 7.368 1.00 12.83 250 ARG A N 1
ATOM 1797 C CA . ARG A 1 250 ? 11.476 -33.183 7.830 1.00 14.05 250 ARG A CA 1
ATOM 1798 C C . ARG A 1 250 ? 10.892 -32.3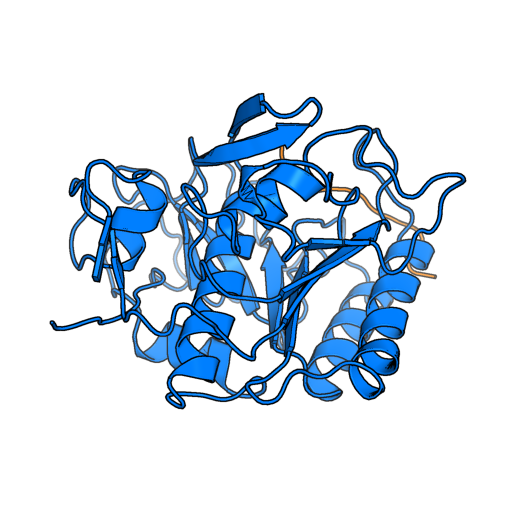73 8.974 1.00 12.89 250 ARG A C 1
ATOM 1799 O O . ARG A 1 250 ? 9.711 -32.327 9.103 1.00 14.42 250 ARG A O 1
ATOM 1807 N N . TYR A 1 251 ? 11.737 -31.705 9.771 1.00 11.72 251 TYR A N 1
ATOM 1808 C CA . TYR A 1 251 ? 11.257 -30.822 10.828 1.00 12.20 251 TYR A CA 1
ATOM 1809 C C . TYR A 1 251 ? 10.478 -29.665 10.194 1.00 11.10 251 TYR A C 1
ATOM 1810 O O . TYR A 1 251 ? 9.427 -29.271 10.709 1.00 11.52 251 TYR A O 1
ATOM 1819 N N . ILE A 1 252 ? 11.005 -29.103 9.089 1.00 10.61 252 ILE A N 1
ATOM 1820 C CA . ILE A 1 252 ? 10.317 -27.996 8.444 1.00 11.15 252 ILE A CA 1
ATOM 1821 C C . ILE A 1 252 ? 9.004 -28.461 7.835 1.00 12.14 252 ILE A C 1
ATOM 1822 O O . ILE A 1 252 ? 8.008 -27.723 7.834 1.00 11.36 252 ILE A O 1
ATOM 1827 N N . ALA A 1 253 ? 9.004 -29.674 7.247 1.00 12.98 253 ALA A N 1
ATOM 1828 C CA . ALA A 1 253 ? 7.804 -30.251 6.714 1.00 13.14 253 ALA A CA 1
ATOM 1829 C C . ALA A 1 253 ? 6.785 -30.506 7.829 1.00 14.42 253 ALA A C 1
ATOM 1830 O O . ALA A 1 253 ? 5.597 -30.239 7.645 1.00 15.60 253 ALA A O 1
ATOM 1832 N N . ASP A 1 254 ? 7.243 -31.052 8.951 1.00 14.75 254 ASP A N 1
ATOM 1833 C CA . ASP A 1 254 ? 6.360 -31.358 10.139 1.00 15.60 254 ASP A CA 1
ATOM 1834 C C . ASP A 1 254 ? 5.638 -30.101 10.595 1.00 17.31 254 ASP A C 1
ATOM 1835 O O . ASP A 1 254 ? 4.490 -30.162 11.052 1.00 17.50 254 ASP A O 1
ATOM 1840 N N . THR A 1 255 ? 6.348 -28.973 10.562 1.00 16.33 255 THR A N 1
ATOM 1841 C CA . THR A 1 255 ? 5.852 -27.741 11.116 1.00 14.84 255 THR A CA 1
ATOM 1842 C C . THR A 1 255 ? 5.351 -26.752 10.081 1.00 14.51 255 THR A C 1
ATOM 1843 O O . THR A 1 255 ? 5.091 -25.607 10.401 1.00 15.61 255 THR A O 1
ATOM 1847 N N . ALA A 1 256 ? 5.232 -27.192 8.841 1.00 14.72 256 ALA A N 1
ATOM 1848 C CA . ALA A 1 256 ? 4.817 -26.284 7.802 1.00 15.82 256 ALA A CA 1
ATOM 1849 C C . ALA A 1 256 ? 3.348 -25.861 7.951 1.00 17.25 256 ALA A C 1
ATOM 1850 O O . ALA A 1 256 ? 2.580 -26.520 8.611 1.00 16.75 256 ALA A O 1
ATOM 1852 N N . ASN A 1 257 ? 2.953 -24.784 7.272 1.00 18.19 257 ASN A N 1
ATOM 1853 C CA . ASN A 1 257 ? 1.553 -24.491 7.043 1.00 19.24 257 ASN A CA 1
ATOM 1854 C C . ASN A 1 257 ? 0.997 -25.575 6.114 1.00 20.09 257 ASN A C 1
ATOM 1855 O O . ASN A 1 257 ? 1.574 -25.808 5.042 1.00 19.33 257 ASN A O 1
ATOM 1860 N N . LYS A 1 258 ? -0.103 -26.229 6.513 1.00 20.50 258 LYS A N 1
ATOM 1861 C CA . LYS A 1 258 ? -0.645 -27.362 5.739 1.00 22.06 258 LYS A CA 1
ATOM 1862 C C . LYS A 1 258 ? -1.918 -27.020 5.022 1.00 21.22 258 LYS A C 1
ATOM 1863 O O . LYS A 1 258 ? -2.833 -26.427 5.598 1.00 22.65 258 LYS A O 1
ATOM 1869 N N . GLY A 1 259 ? -1.989 -27.415 3.769 1.00 22.41 259 GLY A N 1
ATOM 1870 C CA . GLY A 1 259 ? -3.234 -27.271 3.024 1.00 22.56 259 GLY A CA 1
ATOM 1871 C C . GLY A 1 259 ? -3.535 -25.907 2.481 1.00 24.41 259 GLY A C 1
ATOM 1872 O O . GLY A 1 259 ? -4.613 -25.721 1.940 1.00 24.90 259 GLY A O 1
ATOM 1873 N N . ASP A 1 260 ? -2.576 -24.976 2.541 1.00 24.58 260 ASP A N 1
ATOM 1874 C CA . ASP A 1 260 ? -2.864 -23.585 2.181 1.00 23.90 260 ASP A CA 1
ATOM 1875 C C . ASP A 1 260 ? -2.649 -23.206 0.718 1.00 24.29 260 ASP A C 1
ATOM 1876 O O . ASP A 1 260 ? -3.122 -22.168 0.265 1.00 23.00 260 ASP A O 1
ATOM 1881 N N . LEU A 1 261 ? -1.947 -24.041 -0.036 1.00 23.28 261 LEU A N 1
ATOM 1882 C CA . LEU A 1 261 ? -1.611 -23.717 -1.414 1.00 22.82 261 LEU A CA 1
ATOM 1883 C C . LEU A 1 261 ? -2.620 -24.206 -2.453 1.00 23.96 261 LEU A C 1
ATOM 1884 O O . LEU A 1 261 ? -3.255 -25.249 -2.239 1.00 24.22 261 LEU A O 1
ATOM 1889 N N . SER A 1 262 ? -2.810 -23.431 -3.506 1.00 22.33 262 SER A N 1
ATOM 1890 C CA . SER A 1 262 ? -3.699 -23.852 -4.558 1.00 21.61 262 SER A CA 1
ATOM 1891 C C . SER A 1 262 ? -2.946 -24.284 -5.834 1.00 20.62 262 SER A C 1
ATOM 1892 O O . SER A 1 262 ? -1.795 -23.955 -6.044 1.00 21.32 262 SER A O 1
ATOM 1895 N N . ASN A 1 263 ? -3.619 -24.968 -6.744 1.00 20.05 263 ASN A N 1
ATOM 1896 C CA . ASN A 1 263 ? -3.005 -25.599 -7.922 1.00 19.43 263 ASN A CA 1
ATOM 1897 C C . ASN A 1 263 ? -1.859 -26.572 -7.596 1.00 18.94 263 ASN A C 1
ATOM 1898 O O . ASN A 1 263 ? -0.861 -26.651 -8.317 1.00 18.77 263 ASN A O 1
ATOM 1903 N N . ILE A 1 264 ? -2.022 -27.361 -6.531 1.00 16.96 264 ILE A N 1
ATOM 1904 C CA . ILE A 1 264 ? -1.073 -28.376 -6.202 1.00 17.20 264 ILE A CA 1
ATOM 1905 C C . ILE A 1 264 ? -1.594 -29.677 -6.794 1.00 17.87 264 ILE A C 1
ATOM 1906 O O . ILE A 1 264 ? -2.671 -30.131 -6.413 1.00 17.09 264 ILE A O 1
ATOM 1911 N N . PRO A 1 265 ? -0.828 -30.289 -7.685 1.00 17.07 265 PRO A N 1
ATOM 1912 C CA . PRO A 1 265 ? -1.229 -31.529 -8.275 1.00 17.23 265 PRO A CA 1
ATOM 1913 C C . PRO A 1 265 ? -1.292 -32.700 -7.300 1.00 18.36 265 PRO A C 1
ATOM 1914 O O . PRO A 1 265 ? -0.573 -32.715 -6.325 1.00 18.47 265 PRO A O 1
ATOM 1918 N N . PHE A 1 266 ? -2.182 -33.656 -7.555 1.00 19.09 266 PHE A N 1
ATOM 1919 C CA . PHE A 1 266 ? -2.319 -34.842 -6.756 1.00 20.28 266 PHE A CA 1
ATOM 1920 C C . PHE A 1 266 ? -0.939 -35.494 -6.672 1.00 17.75 266 PHE A C 1
ATOM 1921 O O . PHE A 1 266 ? -0.239 -35.629 -7.684 1.00 20.54 266 PHE A O 1
ATOM 1929 N N . GLY A 1 267 ? -0.540 -35.883 -5.449 1.00 18.01 267 GLY A N 1
ATOM 1930 C CA . GLY A 1 267 ? 0.770 -36.540 -5.314 1.00 17.90 267 GLY A CA 1
ATOM 1931 C C . GLY A 1 267 ? 1.882 -35.587 -4.876 1.00 18.44 267 GLY A C 1
ATOM 1932 O O . GLY A 1 267 ? 3.015 -36.013 -4.677 1.00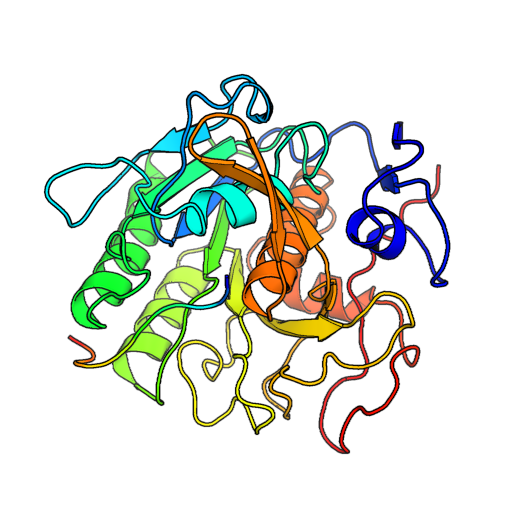 19.55 267 GLY A O 1
ATOM 1933 N N . THR A 1 268 ? 1.572 -34.296 -4.751 1.00 16.71 268 THR A N 1
ATOM 1934 C CA . THR A 1 268 ? 2.580 -33.329 -4.342 1.00 16.94 268 THR A CA 1
ATOM 1935 C C . THR A 1 268 ? 2.181 -32.772 -2.966 1.00 15.89 268 THR A C 1
ATOM 1936 O O . THR A 1 268 ? 1.027 -32.436 -2.723 1.00 17.27 268 THR A O 1
ATOM 1940 N N . VAL A 1 269 ? 3.129 -32.634 -2.055 1.00 15.54 269 VAL A N 1
ATOM 1941 C CA . VAL A 1 269 ? 2.800 -32.127 -0.716 1.00 15.50 269 VAL A CA 1
ATOM 1942 C C . VAL A 1 269 ? 2.260 -30.700 -0.753 1.00 14.84 269 VAL A C 1
ATOM 1943 O O . VAL A 1 269 ? 2.776 -29.855 -1.528 1.00 16.88 269 VAL A O 1
ATOM 1947 N N . ASN A 1 270 ? 1.261 -30.423 0.074 1.00 16.47 270 ASN A N 1
ATOM 1948 C CA . ASN A 1 270 ? 0.756 -29.102 0.234 1.00 15.98 270 ASN A CA 1
ATOM 1949 C C . ASN A 1 270 ? 1.308 -28.537 1.516 1.00 16.66 270 ASN A C 1
ATOM 1950 O O . ASN A 1 270 ? 0.602 -28.438 2.497 1.00 16.85 270 ASN A O 1
ATOM 1955 N N . LEU A 1 271 ? 2.599 -28.214 1.537 1.00 16.22 271 LEU A N 1
ATOM 1956 C CA . LEU A 1 271 ? 3.243 -27.739 2.725 1.00 14.30 271 LEU A CA 1
ATOM 1957 C C . LEU A 1 271 ? 4.030 -26.499 2.427 1.00 13.89 271 LEU A C 1
ATOM 1958 O O . LEU A 1 271 ? 4.763 -26.458 1.431 1.00 13.46 271 LEU A O 1
ATOM 1963 N N . LEU A 1 272 ? 3.908 -25.487 3.262 1.00 12.94 272 LEU A N 1
ATOM 1964 C CA . LEU A 1 272 ? 4.587 -24.214 3.048 1.00 13.36 272 LEU A CA 1
ATOM 1965 C C . LEU A 1 272 ? 5.456 -23.780 4.234 1.00 12.38 272 LEU A C 1
ATOM 1966 O O . LEU A 1 272 ? 4.986 -23.695 5.337 1.00 13.05 272 LEU A O 1
ATOM 1971 N N . ALA A 1 273 ? 6.745 -23.529 3.969 1.00 13.04 273 ALA A N 1
ATOM 1972 C CA . ALA A 1 273 ? 7.684 -23.120 5.014 1.00 12.63 273 ALA A CA 1
ATOM 1973 C C . ALA A 1 273 ? 7.088 -22.121 5.995 1.00 13.07 273 ALA A C 1
ATOM 1974 O O . ALA A 1 273 ? 6.485 -21.139 5.609 1.00 12.64 273 ALA A O 1
ATOM 1976 N N . TYR A 1 274 ? 7.267 -22.424 7.281 1.00 12.01 274 TYR A N 1
ATOM 1977 C CA . TYR A 1 274 ? 6.698 -21.647 8.395 1.00 11.68 274 TYR A CA 1
ATOM 1978 C C . TYR A 1 274 ? 7.617 -21.719 9.609 1.00 11.18 274 TYR A C 1
ATOM 1979 O O . TYR A 1 274 ? 8.003 -22.805 10.028 1.00 10.77 274 TYR A O 1
ATOM 1988 N N . ASN A 1 275 ? 7.987 -20.581 10.183 1.00 11.24 275 ASN A N 1
ATOM 1989 C CA . ASN A 1 275 ? 8.881 -20.588 11.354 1.00 10.54 275 ASN A CA 1
ATOM 1990 C C . ASN A 1 275 ? 8.203 -20.814 12.705 1.00 11.58 275 ASN A C 1
ATOM 1991 O O . ASN A 1 275 ? 8.883 -20.960 13.687 1.00 11.02 275 ASN A O 1
ATOM 1996 N N . ASN A 1 276 ? 6.880 -20.843 12.724 1.00 12.35 276 ASN A N 1
ATOM 1997 C CA . ASN A 1 276 ? 6.122 -21.064 13.988 1.00 13.32 276 ASN A CA 1
ATOM 1998 C C . ASN A 1 276 ? 6.569 -20.186 15.149 1.00 15.68 276 ASN A C 1
ATOM 1999 O O . ASN A 1 276 ? 6.586 -20.632 16.314 1.00 16.61 276 ASN A O 1
ATOM 2004 N N . TYR A 1 277 ? 6.946 -18.944 14.844 1.00 15.97 277 TYR A N 1
ATOM 2005 C CA . TYR A 1 277 ? 7.473 -18.076 15.876 1.00 18.22 277 TYR A CA 1
ATOM 2006 C C . TYR A 1 277 ? 6.346 -17.411 16.641 1.00 19.10 277 TYR A C 1
ATOM 2007 O O . TYR A 1 277 ? 5.537 -16.691 16.093 1.00 18.76 277 TYR A O 1
ATOM 2016 N N . GLN A 1 278 ? 6.342 -17.660 17.928 1.00 19.67 278 GLN A N 1
ATOM 2017 C CA . GLN A 1 278 ? 5.343 -17.071 18.877 1.00 23.86 278 GLN A CA 1
ATOM 2018 C C . GLN A 1 278 ? 6.114 -16.144 19.803 1.00 24.16 278 GLN A C 1
ATOM 2019 O O . GLN A 1 278 ? 7.016 -16.603 20.497 1.00 25.34 278 GLN A O 1
ATOM 2025 N N . ALA A 1 279 ? 5.857 -14.837 19.706 1.00 24.62 279 ALA A N 1
ATOM 2026 C CA . ALA A 1 279 ? 6.529 -13.852 20.561 1.00 25.65 279 ALA A CA 1
ATOM 2027 C C . ALA A 1 279 ? 6.434 -14.178 22.079 1.00 26.76 279 ALA A C 1
ATOM 2028 O O . ALA A 1 279 ? 5.499 -14.832 22.617 1.00 26.41 279 ALA A O 1
ATOM 2031 N N . LYS B 2 1 ? 18.096 -14.610 -12.958 0.50 30.36 1 LYS B N 1
ATOM 2032 C CA . LYS B 2 1 ? 16.612 -14.553 -12.800 0.50 30.73 1 LYS B CA 1
ATOM 2033 C C . LYS B 2 1 ? 16.042 -15.813 -12.151 0.50 28.01 1 LYS B C 1
ATOM 2034 O O . LYS B 2 1 ? 15.071 -15.742 -11.394 0.50 25.17 1 LYS B O 1
ATOM 2040 N N . GLY B 2 2 ? 16.648 -16.959 -12.453 0.50 30.68 2 GLY B N 1
ATOM 2041 C CA . GLY B 2 2 ? 16.227 -18.233 -11.880 0.50 30.00 2 GLY B CA 1
ATOM 2042 C C . GLY B 2 2 ? 17.045 -19.419 -12.359 0.50 29.61 2 GLY B C 1
ATOM 2043 O O . GLY B 2 2 ? 17.364 -19.526 -13.548 0.50 31.38 2 GLY B O 1
ATOM 2044 N N . GLU B 2 3 ? 17.390 -20.301 -11.420 0.50 27.91 3 GLU B N 1
ATOM 2045 C CA . GLU B 2 3 ? 18.042 -21.581 -11.710 0.50 35.51 3 GLU B CA 1
ATOM 2046 C C . GLU B 2 3 ? 19.450 -21.469 -12.295 0.50 35.72 3 GLU B C 1
ATOM 2047 O O . GLU B 2 3 ? 20.106 -20.427 -12.174 0.50 35.52 3 GLU B O 1
ATOM 2053 N N . ALA B 2 4 ? 19.945 -22.559 -12.851 0.50 25.15 4 ALA B N 1
ATOM 2054 C CA . ALA B 2 4 ? 21.220 -22.524 -13.496 0.50 23.83 4 ALA B CA 1
ATOM 2055 C C . ALA B 2 4 ? 21.332 -23.434 -14.713 0.50 24.91 4 ALA B C 1
ATOM 2056 O O . ALA B 2 4 ? 20.715 -23.171 -15.756 0.50 25.82 4 ALA B O 1
ATOM 2058 N N . ASP B 2 5 ? 22.118 -24.539 -14.542 0.50 25.35 5 ASP B N 1
ATOM 2059 C CA . ASP B 2 5 ? 22.605 -25.153 -15.755 0.50 26.70 5 ASP B CA 1
ATOM 2060 C C . ASP B 2 5 ? 23.081 -26.543 -15.650 0.50 26.07 5 ASP B C 1
ATOM 2061 O O . ASP B 2 5 ? 23.241 -27.075 -14.575 0.50 26.77 5 ASP B O 1
ATOM 2066 N N . ALA B 2 6 ? 23.313 -27.232 -16.686 0.50 26.47 6 ALA B N 1
ATOM 2067 C CA . ALA B 2 6 ? 23.391 -28.652 -16.739 0.50 25.90 6 ALA B CA 1
ATOM 2068 C C . ALA B 2 6 ? 24.352 -29.290 -17.734 0.50 26.63 6 ALA B C 1
ATOM 2069 O O . ALA B 2 6 ? 25.042 -28.671 -18.538 0.50 27.64 6 ALA B O 1
ATOM 2071 N N . LEU B 2 7 ? 24.323 -30.515 -17.633 0.50 27.72 7 LEU B N 1
ATOM 2072 C CA . LEU B 2 7 ? 25.097 -31.563 -18.283 0.50 27.33 7 LEU B CA 1
ATOM 2073 C C . LEU B 2 7 ? 26.598 -31.741 -18.097 0.50 27.24 7 LEU B C 1
ATOM 2074 O O . LEU B 2 7 ? 27.392 -30.792 -17.913 0.50 26.83 7 LEU B O 1
ATOM 2079 N N . SER B 2 8 ? 26.827 -33.161 -18.244 0.50 26.78 8 SER B N 1
ATOM 2080 C CA . SER B 2 8 ? 28.127 -33.790 -18.232 0.50 25.97 8 SER B CA 1
ATOM 2081 C C . SER B 2 8 ? 28.098 -34.872 -17.117 0.50 27.14 8 SER B C 1
ATOM 2082 O O . SER B 2 8 ? 28.380 -36.052 -17.371 0.50 27.82 8 SER B O 1
ATOM 2085 N N . LEU B 2 9 ? 27.713 -34.472 -15.904 0.50 27.34 9 LEU B N 1
ATOM 2086 C CA . LEU B 2 9 ? 27.658 -35.344 -14.724 0.50 27.33 9 LEU B CA 1
ATOM 2087 C C . LEU B 2 9 ? 29.019 -35.955 -14.367 0.50 27.39 9 LEU B C 1
ATOM 2088 O O . LEU B 2 9 ? 29.155 -37.164 -14.101 0.50 28.44 9 LEU B O 1
ATOM 2093 N N . ASP B 2 10 ? 30.026 -35.094 -14.354 0.50 27.32 10 ASP B N 1
ATOM 2094 C CA . ASP B 2 10 ? 31.434 -35.509 -14.217 0.50 28.10 10 ASP B CA 1
ATOM 2095 C C . ASP B 2 10 ? 31.826 -36.781 -15.012 0.50 29.12 10 ASP B C 1
ATOM 2096 O O . ASP B 2 10 ? 32.378 -37.731 -14.400 0.50 29.96 10 ASP B O 1
#

CATH classification: 3.40.50.200

Radius of gyration: 16.35 Å; Cα contacts (8 Å, |Δi|>4): 883; chains: 2; bounding box: 43×37×39 Å

Solvent-accessible surface area: 10472 Å² total; per-residue (Å²): 34,62,29,99,122,12,22,26,1,2,0,6,0,14,12,92,49,60,75,62,58,30,1,101,28,46,101,30,1,0,103,28,1,0,0,0,1,0,0,0,0,4,32,37,96,9,105,20,0,100,72,40,9,88,36,29,76,40,65,70,229,41,46,172,9,41,39,0,4,0,0,0,1,0,0,1,0,0,0,134,32,28,0,0,0,19,92,0,54,0,10,0,0,5,0,0,44,66,131,10,36,4,97,0,37,25,0,11,37,0,1,57,46,0,21,72,12,28,117,107,75,147,20,102,94,19,13,0,0,1,0,1,0,17,12,27,128,1,66,36,0,11,50,0,0,26,107,0,26,101,45,39,0,1,0,0,0,2,0,6,48,69,75,31,42,0,164,93,53,0,0,2,14,22,100,61,3,1,0,0,0,0,1,16,107,148,10,122,21,1,96,52,0,0,57,4,102,26,4,38,0,0,0,0,0,35,55,5,63,0,0,20,44,75,38,46,59,111,64,14,43,0,0,0,0,0,0,0,2,0,0,0,0,0,0,1,4,8,14,53,63,115,16,79,14,81,33,0,24,167,56,0,21,96,33,5,13,122,56,54,10,56,98,35,39,214,47,13,52,42,31,1,0,28,8,63,45,141,142,170,30,24,28,37,26,111,56,71,139

Sequence (289 aa):
AAQTNAPWGLARISSTSPGTSTYYYDESAGQGSCVYVIDTGIEASHPEFEGRAQMVKTYYYSSRDGNGHGTHCAGTVGSRTYGVAKKTQLFGVKVLDDNGSGQYSTIIAGMDFVASDKNNRNCPKGVVASLSLGGGYSSSVNSAAARLQSSGVMVAVAAGNNNADARNYSPASEPSVCTVGASDRYDRRSSFSNYGSVLDIFGPGTSILSTWIGGSTRSISGTSMATPHVAGLAAYLMTLGKTTAASACRYIADTANKGDLSNIPFGTVNLLAYNNYQAKGEADALSLD

Secondary structure (DSSP, 8-state):
-EETT--HHHHHHT-SSSS---EE--TTTTTTEEEEEEES---TT-GGGTT-EEEEEESSS--S-SSSHHHHHHHHHH-TTT-SSTT-EEEEEE-S-TTS---HHHHHHHHHHHHHHGGGS--TTEEEEEE---EE--HHHHHHHHHHHHTT-EEEEE--SSSSBGGGEETTT-TTSEEEEEE-TTSBBPTT--BSTT--EEEE-SSEEEEETTTEEEEE-SHHHHHHHHHHHHHHHHHHTS--TTTHHHHHHHTSEES--BSPPTTS--EE-------/----------

B-factor: mean 14.66, std 9.58, range [3.96, 103.46]

Nearest PDB structures (foldseek):
  7a9f-assembly1_A  TM=1.003E+00  e=1.850E-69  Parengyodontium album
  8sdk-assembly1_A  TM=1.002E+00  e=4.821E-66  Parengyodontium album
  1pek-assembly1_E  TM=1.001E+00  e=8.423E-63  Parengyodontium album
  3f7m-assembly1_A  TM=9.957E-01  e=2.833E-55  Corniculantispora psalliotae
  3f7o-assembly2_B  TM=9.917E-01  e=3.908E-51  Purpureocillium lilacinum

InterPro domains:
  IPR000209 Peptidase S8/S53 domain [PF00082] (135-363)
  IPR010259 Peptidase S8 propeptide/proteinase inhibitor I9 [PF05922] (39-104)
  IPR015500 Peptidase S8, subtilisin-related [PR00723] (135-154)
  IPR015500 Peptidase S8, subtilisin-related [PR00723] (170-183)
  IPR015500 Peptidase S8, subtilisin-related [PR00723] (326-342)
  IPR022398 Peptidase S8, subtilisin, His-active site [PS00137] (174-184)
  IPR023827 Peptidase S8, subtilisin, Asp-active site [PS00136] (140-151)
  IPR023828 Peptidase S8, subtilisin, Ser-active site [PS00138] (327-337)
  IPR034193 Proteinase K-like catalytic domain [cd04077] (113-363)
  IPR036852 Peptidase S8/S53 domain superfamily [G3DSA:3.40.50.200] (106-384)
  IPR036852 Peptidase S8/S53 domain superfamily [SSF52743] (108-379)
  IPR037045 Peptidase S8 propeptide/proteinase inhibitor I9 superfamily [G3DSA:3.30.70.80] (36-105)
  IPR050131 Subtilisin-like serine protease [PTHR43806] (30-368)

Organism: Parengyodontium album (NCBI:txid37998)

Foldseek 3Di:
DKDFQAWQQQCVQADLAFDHRMHDADPCLLALAEEEEEWQAAPCPQVQLVNLEDEDEEPDPDRDQLAWLSNFLQFCQAGCRNHNRPNHRYYYYRQAHNVGDHDLVSSLVSLVCLLPVVVPDRRVLFYEYFAADKDFDDPSQLVSQVVSLVSFYQYFYELFQQQEASCGMPPLNNQQHAYEFEAESQQEGPNRTHFAQSHLEYGHFAQRWGAGPPSHIGTDGGSSNRRSNLRSLLSSCSSVVNDGSNCSSVSQSVPFNAPRHPPHDPRGGRGYNHNNDDD/DDDDDDDDPD